Protein AF-A0ABD2E9C2-F1 (afdb_monomer)

Sequence (197 aa):
LVSELKLAVPWGHIAAKTWGCLQGPPVLCLHGWLDNANSFDRLIPLLPQDFHYIAIDLGGHGLSSHYSPGFPYYHPNFVSDVRRVAAAMKWDRFSLIGHSFGGTVGGMFSCIFPEMVDKLILLDSLPFALDCNEIENLLTYKRRAIEHVLQVETLQKPPTVVSPEEMLRGQRTALISSARRCLCAPSGSCRPTSCSS

Organism: Daubentonia madagascariensis (NCBI:txid31869)

Radius of gyration: 19.79 Å; Cα contacts (8 Å, |Δi|>4): 286; chains: 1; bounding box: 59×34×57 Å

Solvent-accessible surface area (backbone atoms only — not comparable to full-atom values): 11216 Å² total; per-residue (Å²): 113,80,48,77,50,73,45,82,47,100,55,49,34,39,24,32,39,35,38,52,28,89,88,24,65,45,32,45,33,32,39,35,81,95,43,26,38,70,79,41,66,78,53,58,82,76,46,78,57,64,29,18,39,36,24,34,14,54,82,57,22,70,79,12,33,49,64,52,90,82,59,74,97,46,68,71,52,55,31,50,48,54,55,49,51,33,58,75,69,69,51,72,57,31,28,38,39,10,30,27,52,15,16,27,33,48,45,51,37,39,72,76,43,50,87,34,46,75,45,82,43,70,43,83,42,61,87,60,69,84,52,88,74,41,71,77,51,46,60,57,51,53,48,54,50,52,54,50,38,56,51,58,68,70,56,78,65,76,85,82,84,72,55,73,69,56,51,55,54,50,50,54,53,52,52,53,57,52,56,53,58,68,73,65,64,79,87,74,82,83,77,86,81,80,90,77,135

Nearest PDB structures (foldseek):
  7al6-assembly1_D  TM=7.864E-01  e=1.307E-13  Pseudomonas aeruginosa PAO1
  4opm-assembly1_A  TM=6.749E-01  e=8.670E-11  Acinetobacter baumannii AYE
  5nfq-assembly1_A  TM=7.072E-01  e=9.992E-10  metagenome
  8agm-assembly2_DDD  TM=8.344E-01  e=2.834E-08  metagenome
  1wm1-assembly1_A  TM=8.537E-01  e=4.742E-08  Serratia marcescens

Structure (mmCIF, N/CA/C/O backbone):
data_AF-A0ABD2E9C2-F1
#
_entry.id   AF-A0ABD2E9C2-F1
#
loop_
_atom_site.group_PDB
_atom_site.id
_atom_site.type_symbol
_atom_site.label_atom_id
_atom_site.label_alt_id
_atom_site.label_comp_id
_atom_site.label_asym_id
_atom_site.label_entity_id
_atom_site.label_seq_id
_atom_site.pdbx_PDB_ins_code
_atom_site.Cartn_x
_atom_site.Cartn_y
_atom_site.Cartn_z
_atom_site.occupancy
_atom_site.B_iso_or_equiv
_atom_site.auth_seq_id
_atom_site.auth_comp_id
_atom_site.auth_asym_id
_atom_site.auth_atom_id
_atom_site.pdbx_PDB_model_num
ATOM 1 N N . LEU A 1 1 ? -14.310 -11.780 8.824 1.00 63.34 1 LEU A N 1
ATOM 2 C CA . LEU A 1 1 ? -14.716 -11.994 7.414 1.00 63.34 1 LEU A CA 1
ATOM 3 C C . LEU A 1 1 ? -13.753 -11.208 6.544 1.00 63.34 1 LEU A C 1
ATOM 5 O O . LEU A 1 1 ? -13.397 -10.110 6.949 1.00 63.34 1 LEU A O 1
ATOM 9 N N . VAL A 1 2 ? -13.298 -11.784 5.431 1.00 83.94 2 VAL A N 1
ATOM 10 C CA . VAL A 1 2 ? -12.442 -11.081 4.463 1.00 83.94 2 VAL A CA 1
ATOM 11 C C . VAL A 1 2 ? -13.344 -10.430 3.428 1.00 83.94 2 VAL A C 1
ATOM 13 O O . VAL A 1 2 ? -14.247 -11.100 2.927 1.00 83.94 2 VAL A O 1
ATOM 16 N N . SER A 1 3 ? -13.117 -9.163 3.103 1.00 91.88 3 SER A N 1
ATOM 17 C CA . SER A 1 3 ? -13.742 -8.535 1.935 1.00 91.88 3 SER A CA 1
ATOM 18 C C . SER A 1 3 ? -12.708 -7.844 1.056 1.00 91.88 3 SER A C 1
ATOM 20 O O . SER A 1 3 ? -11.581 -7.585 1.477 1.00 91.88 3 SER A O 1
ATOM 22 N N . GLU A 1 4 ? -13.083 -7.601 -0.195 1.00 95.56 4 GLU A N 1
ATOM 23 C CA . GLU A 1 4 ? -12.240 -6.949 -1.193 1.00 95.56 4 GLU A CA 1
ATOM 24 C C . GLU A 1 4 ? -12.743 -5.531 -1.453 1.00 95.56 4 GLU A C 1
ATOM 26 O O . GLU A 1 4 ? -13.949 -5.271 -1.457 1.00 95.56 4 GLU A O 1
ATOM 31 N N . LEU A 1 5 ? -11.814 -4.609 -1.681 1.00 95.31 5 LEU A N 1
ATOM 32 C CA . LEU A 1 5 ? -12.102 -3.216 -1.996 1.00 95.31 5 LEU 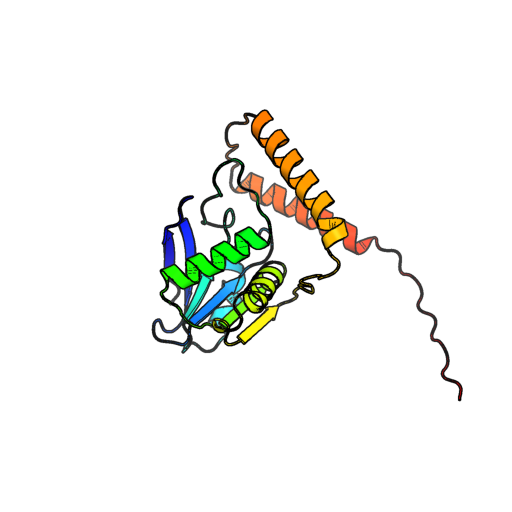A CA 1
ATOM 33 C C . LEU A 1 5 ? -11.177 -2.719 -3.108 1.00 95.31 5 LEU A C 1
ATOM 35 O O . LEU A 1 5 ? -10.073 -3.225 -3.304 1.00 95.31 5 LEU A O 1
ATOM 39 N N . LYS A 1 6 ? -11.638 -1.708 -3.844 1.00 97.88 6 LYS A N 1
ATOM 40 C CA . LYS A 1 6 ? -10.869 -1.046 -4.900 1.00 97.88 6 LYS A CA 1
ATOM 41 C C . LYS A 1 6 ? -10.881 0.454 -4.656 1.00 97.88 6 LYS A C 1
ATOM 43 O O . LYS A 1 6 ? -11.944 1.068 -4.633 1.00 97.88 6 LYS A O 1
ATOM 48 N N . LEU A 1 7 ? -9.702 1.034 -4.479 1.00 97.00 7 LEU A N 1
ATOM 49 C CA . LEU A 1 7 ? -9.511 2.461 -4.247 1.00 97.00 7 LEU A CA 1
ATOM 50 C C . LEU A 1 7 ? -9.160 3.130 -5.570 1.00 97.00 7 LEU A C 1
ATOM 52 O O . LEU A 1 7 ? -8.164 2.773 -6.196 1.00 97.00 7 LEU A O 1
ATOM 56 N N . ALA A 1 8 ? -9.975 4.088 -6.003 1.00 96.19 8 ALA A N 1
ATOM 57 C CA . ALA A 1 8 ? -9.730 4.811 -7.244 1.00 96.19 8 ALA A CA 1
ATOM 58 C C . ALA A 1 8 ? -8.443 5.649 -7.152 1.00 96.19 8 ALA A C 1
ATOM 60 O O . ALA A 1 8 ? -8.222 6.373 -6.181 1.00 96.19 8 ALA A O 1
ATOM 61 N N . VAL A 1 9 ? -7.615 5.575 -8.191 1.00 93.25 9 VAL A N 1
ATOM 62 C CA . VAL A 1 9 ? -6.389 6.367 -8.364 1.00 93.25 9 VAL A CA 1
ATOM 63 C C . VAL A 1 9 ? -6.295 6.839 -9.820 1.00 93.25 9 VAL A C 1
ATOM 65 O O . VAL A 1 9 ? -6.941 6.252 -10.686 1.00 93.25 9 VAL A O 1
ATOM 68 N N . PRO A 1 10 ? -5.500 7.877 -10.147 1.00 89.94 10 PRO A N 1
ATOM 69 C CA . PRO A 1 10 ? -5.485 8.446 -11.501 1.00 89.94 10 PRO A CA 1
ATOM 70 C C . PRO A 1 10 ? -5.139 7.462 -12.630 1.00 89.94 10 PRO A C 1
ATOM 72 O O . PRO A 1 10 ? -5.500 7.696 -13.777 1.00 89.94 10 PRO A O 1
ATOM 75 N N . TRP A 1 11 ? -4.444 6.370 -12.311 1.00 87.38 11 TRP A N 1
ATOM 76 C CA . TRP A 1 11 ? -4.038 5.321 -13.249 1.00 87.38 11 TRP A CA 1
ATOM 77 C C . TRP A 1 11 ? -4.926 4.060 -13.176 1.00 87.38 11 TRP A C 1
ATOM 79 O O . TRP A 1 11 ? -4.592 3.035 -13.761 1.00 87.38 11 TRP A O 1
ATOM 89 N N . GLY A 1 12 ? -6.064 4.117 -12.473 1.00 96.50 12 GLY A N 1
ATOM 90 C CA . GLY A 1 12 ? -7.022 3.016 -12.357 1.00 96.50 12 GLY A CA 1
ATOM 91 C C . GLY A 1 12 ? -7.461 2.792 -10.914 1.00 96.50 12 GLY A C 1
ATOM 92 O O . GLY A 1 12 ? -8.204 3.592 -10.346 1.00 96.50 12 GLY A O 1
ATOM 93 N N . HIS A 1 13 ? -7.029 1.684 -10.317 1.00 98.38 13 HIS A N 1
ATOM 94 C CA . HIS A 1 13 ? -7.347 1.366 -8.927 1.00 98.38 13 HIS A CA 1
ATOM 95 C C . HIS A 1 13 ? -6.213 0.650 -8.197 1.00 98.38 13 HIS A C 1
ATOM 97 O O . HIS A 1 13 ? -5.466 -0.117 -8.805 1.00 98.38 13 HIS A O 1
ATOM 103 N N . ILE A 1 14 ? -6.163 0.860 -6.881 1.00 98.56 14 ILE A N 1
ATOM 104 C CA . ILE A 1 14 ? -5.452 0.007 -5.930 1.00 98.56 14 ILE A CA 1
ATOM 105 C C . ILE A 1 14 ? -6.451 -1.019 -5.389 1.00 98.56 14 ILE A C 1
ATOM 107 O O . ILE A 1 14 ? -7.459 -0.641 -4.788 1.00 98.56 14 ILE A O 1
ATOM 111 N N . ALA A 1 15 ? -6.207 -2.303 -5.630 1.00 98.62 15 ALA A N 1
ATOM 112 C CA . ALA A 1 15 ? -6.971 -3.383 -5.023 1.00 98.62 15 ALA A CA 1
ATOM 113 C C . ALA A 1 15 ? -6.486 -3.631 -3.591 1.00 98.62 15 ALA A C 1
ATOM 115 O O . ALA A 1 15 ? -5.306 -3.463 -3.281 1.00 98.62 15 ALA A O 1
ATOM 116 N N . ALA A 1 16 ? -7.397 -4.016 -2.704 1.00 98.44 16 ALA A N 1
ATOM 117 C CA . ALA A 1 16 ? -7.047 -4.376 -1.344 1.00 98.44 16 ALA A CA 1
ATOM 118 C C . ALA A 1 16 ? -8.001 -5.421 -0.770 1.00 98.44 16 ALA A C 1
ATOM 120 O O . ALA A 1 16 ? -9.148 -5.559 -1.200 1.00 98.44 16 ALA A O 1
ATOM 121 N N . LYS A 1 17 ? -7.520 -6.110 0.257 1.00 98.12 17 LYS A N 1
ATOM 122 C CA . LYS A 1 17 ? -8.289 -7.022 1.099 1.00 98.12 17 LYS A CA 1
ATOM 123 C C . LYS A 1 17 ? -8.380 -6.436 2.499 1.00 98.12 17 LYS A C 1
ATOM 125 O O . LYS A 1 17 ? -7.418 -5.834 2.977 1.00 98.12 17 LYS A O 1
ATOM 130 N N . THR A 1 18 ? -9.522 -6.607 3.151 1.00 97.62 18 THR A N 1
ATOM 131 C CA . THR A 1 18 ? -9.760 -6.120 4.512 1.00 97.62 18 THR A CA 1
ATOM 132 C C . THR A 1 18 ? -10.189 -7.239 5.455 1.00 97.62 18 THR A C 1
ATOM 134 O O . THR A 1 18 ? -10.850 -8.200 5.049 1.00 97.62 18 THR A O 1
ATOM 137 N N . TRP A 1 19 ? -9.785 -7.107 6.718 1.00 97.56 19 TRP A N 1
ATOM 138 C CA . TRP A 1 19 ? -10.102 -8.004 7.825 1.00 97.56 19 TRP A CA 1
ATOM 139 C C . TRP A 1 19 ? -10.360 -7.213 9.111 1.00 97.56 19 TRP A C 1
ATOM 141 O O . TRP A 1 19 ? -9.934 -6.066 9.261 1.00 97.56 19 TRP A O 1
ATOM 151 N N . GLY A 1 20 ? -10.969 -7.895 10.082 1.00 95.25 20 GLY A N 1
ATOM 152 C CA . GLY A 1 20 ? -11.166 -7.383 11.434 1.00 95.25 20 GLY A CA 1
ATOM 153 C C . GLY A 1 20 ? -12.335 -6.404 11.545 1.00 95.25 20 GLY A C 1
ATOM 154 O O . GLY A 1 20 ? -13.348 -6.543 10.853 1.00 95.25 20 GLY A O 1
ATOM 155 N N . CYS A 1 21 ? -12.222 -5.450 12.465 1.00 94.50 21 CYS A N 1
ATOM 156 C CA . CYS A 1 21 ? -13.269 -4.489 12.790 1.00 94.50 21 CYS A CA 1
ATOM 157 C C . CYS A 1 21 ? -13.088 -3.197 11.988 1.00 94.50 21 CYS A C 1
ATOM 159 O O . CYS A 1 21 ? -12.094 -2.511 12.175 1.00 94.50 21 CYS A O 1
ATOM 161 N N . LEU A 1 22 ? -14.073 -2.802 11.170 1.00 92.12 22 LEU A N 1
ATOM 162 C CA . LEU A 1 22 ? -14.031 -1.559 10.370 1.00 92.12 22 LEU A CA 1
ATOM 163 C C . LEU A 1 22 ? -13.786 -0.287 11.204 1.00 92.12 22 LEU A C 1
ATOM 165 O O . LEU A 1 22 ? -13.182 0.659 10.703 1.00 92.12 22 LEU A O 1
ATOM 169 N N . GLN A 1 23 ? -14.249 -0.283 12.459 1.00 93.69 23 GLN A N 1
ATOM 170 C CA . GLN A 1 23 ? -14.088 0.823 13.414 1.00 93.69 23 GLN A CA 1
ATOM 171 C C . GLN A 1 23 ? -12.868 0.653 14.332 1.00 93.69 23 GLN A C 1
ATOM 173 O O . GLN A 1 23 ? -12.664 1.447 15.248 1.00 93.69 23 GLN A O 1
ATOM 178 N N . GLY A 1 24 ? -12.092 -0.409 14.120 1.00 96.81 24 GLY A N 1
ATOM 179 C CA . GLY A 1 24 ? -10.863 -0.685 14.842 1.00 96.81 24 GLY A CA 1
ATOM 180 C C . GLY A 1 24 ? -9.720 0.246 14.437 1.00 96.81 24 GLY A C 1
ATOM 181 O O . GLY A 1 24 ? -9.793 0.902 13.392 1.00 96.81 24 GLY A O 1
ATOM 182 N N . PRO A 1 25 ? -8.626 0.287 15.218 1.00 98.12 25 PRO A N 1
ATOM 183 C CA . PRO A 1 25 ? -7.436 1.031 14.831 1.00 98.12 25 PRO A CA 1
ATOM 184 C C . PRO A 1 25 ? -6.908 0.551 13.465 1.00 98.12 25 PRO A C 1
ATOM 186 O O . PRO A 1 25 ? -6.796 -0.662 13.252 1.00 98.12 25 PRO A O 1
ATOM 189 N N . PRO A 1 26 ? -6.589 1.469 12.535 1.00 98.50 26 PRO A N 1
ATOM 190 C CA . PRO A 1 26 ? -6.220 1.102 11.175 1.00 98.50 26 PRO A CA 1
ATOM 191 C C . PRO A 1 26 ? -4.792 0.567 11.075 1.00 98.50 26 PRO A C 1
ATOM 193 O O . PRO A 1 26 ? -3.845 1.129 11.637 1.00 98.50 26 PRO A O 1
ATOM 196 N N . VAL A 1 27 ? -4.638 -0.506 10.302 1.00 98.75 27 VAL A N 1
ATOM 197 C CA . VAL A 1 27 ? -3.359 -1.147 9.998 1.00 98.75 27 VAL A CA 1
ATOM 198 C C . VAL A 1 27 ? -3.262 -1.384 8.496 1.00 98.75 27 VAL A C 1
ATOM 200 O O . VAL A 1 27 ? -4.065 -2.118 7.922 1.00 98.75 27 VAL A O 1
ATOM 203 N N . LEU A 1 28 ? -2.266 -0.781 7.855 1.00 98.75 28 LEU A N 1
ATOM 204 C CA . LEU A 1 28 ? -1.985 -0.974 6.438 1.00 98.75 28 LEU A CA 1
ATOM 205 C C . LEU A 1 28 ? -0.861 -2.001 6.254 1.00 98.75 28 LEU A C 1
ATOM 207 O O . LEU A 1 28 ? 0.233 -1.845 6.799 1.00 98.75 28 LEU A O 1
ATOM 211 N N . CYS A 1 29 ? -1.125 -3.035 5.462 1.00 98.75 29 CYS A N 1
ATOM 212 C CA . CYS A 1 29 ? -0.208 -4.136 5.199 1.00 98.75 29 CYS A CA 1
ATOM 213 C C . CYS A 1 29 ? 0.366 -4.039 3.773 1.00 98.75 29 CYS A C 1
ATOM 215 O O . CYS A 1 29 ? -0.388 -3.934 2.803 1.00 98.75 29 CYS A O 1
ATOM 217 N N . LEU A 1 30 ? 1.697 -4.090 3.647 1.00 98.69 30 LEU A N 1
ATOM 218 C CA . LEU A 1 30 ? 2.451 -3.898 2.402 1.00 98.69 30 LEU A CA 1
ATOM 219 C C . LEU A 1 30 ? 3.259 -5.157 2.051 1.00 98.69 30 LEU A C 1
ATOM 221 O O . LEU A 1 30 ? 4.119 -5.586 2.824 1.00 98.69 30 LEU A O 1
ATOM 225 N N . HIS A 1 31 ? 2.987 -5.750 0.888 1.00 98.50 31 HIS A N 1
ATOM 226 C CA . HIS A 1 31 ? 3.606 -7.005 0.446 1.00 98.50 31 HIS A CA 1
ATOM 227 C C . HIS A 1 31 ? 5.020 -6.821 -0.145 1.00 98.50 31 HIS A C 1
ATOM 229 O O . HIS A 1 31 ? 5.478 -5.702 -0.384 1.00 98.50 31 HIS A O 1
ATOM 235 N N . GLY A 1 32 ? 5.712 -7.940 -0.397 1.00 97.00 32 GLY A N 1
ATOM 236 C CA . GLY A 1 32 ? 7.044 -7.972 -1.006 1.00 97.00 32 GLY A CA 1
ATOM 237 C C . GLY A 1 32 ? 7.042 -7.693 -2.515 1.00 97.00 32 GLY A C 1
ATOM 238 O O . GLY A 1 32 ? 5.997 -7.613 -3.156 1.00 97.00 32 GLY A O 1
ATOM 239 N N . TRP A 1 33 ? 8.222 -7.544 -3.115 1.00 96.25 33 TRP A N 1
ATOM 240 C CA . TRP A 1 33 ? 8.339 -7.336 -4.562 1.00 96.25 33 TRP A CA 1
ATOM 241 C C . TRP A 1 33 ? 7.822 -8.568 -5.321 1.00 96.25 33 TRP A C 1
ATOM 243 O O . TRP A 1 33 ? 8.222 -9.681 -4.996 1.00 96.25 33 TRP A O 1
ATOM 253 N N . LEU A 1 34 ? 6.971 -8.366 -6.336 1.00 95.06 34 LEU A N 1
ATOM 254 C CA . LEU A 1 34 ? 6.274 -9.426 -7.097 1.00 95.06 34 LEU A CA 1
ATOM 255 C C . LEU A 1 34 ? 5.235 -10.254 -6.312 1.00 95.06 34 LEU A C 1
ATOM 257 O O . LEU A 1 34 ? 4.669 -11.190 -6.879 1.00 95.06 34 LEU A O 1
ATOM 261 N N . ASP A 1 35 ? 4.944 -9.894 -5.062 1.00 97.75 35 ASP A N 1
ATOM 262 C CA . ASP A 1 35 ? 3.847 -10.476 -4.282 1.00 97.75 35 ASP A CA 1
ATOM 263 C C . ASP A 1 35 ? 2.511 -9.739 -4.547 1.00 97.75 35 ASP A C 1
ATOM 265 O O . ASP A 1 35 ? 2.369 -8.980 -5.508 1.00 97.75 35 ASP A O 1
ATOM 269 N N . ASN A 1 36 ? 1.513 -9.989 -3.694 1.00 98.44 36 ASN A N 1
ATOM 270 C CA . ASN A 1 36 ? 0.220 -9.306 -3.631 1.00 98.44 36 ASN A CA 1
ATOM 271 C C . ASN A 1 36 ? -0.360 -9.406 -2.199 1.00 98.44 36 ASN A C 1
ATOM 273 O O . ASN A 1 36 ? 0.254 -9.994 -1.303 1.00 98.44 36 ASN A O 1
ATOM 277 N N . ALA A 1 37 ? -1.551 -8.858 -1.969 1.00 98.06 37 ALA A N 1
ATOM 278 C CA . ALA A 1 37 ? -2.246 -8.823 -0.684 1.00 98.06 37 ALA A CA 1
ATOM 279 C C . ALA A 1 37 ? -2.448 -10.213 -0.049 1.00 98.06 37 ALA A C 1
ATOM 281 O O . ALA A 1 37 ? -2.548 -10.312 1.177 1.00 98.06 37 ALA A O 1
ATOM 282 N N . ASN A 1 38 ? -2.444 -11.298 -0.836 1.00 97.62 38 ASN A N 1
ATOM 283 C CA . ASN A 1 38 ? -2.584 -12.658 -0.308 1.00 97.62 38 ASN A CA 1
ATOM 284 C C . ASN A 1 38 ? -1.383 -13.108 0.536 1.00 97.62 38 ASN A C 1
ATOM 286 O O . ASN A 1 38 ? -1.507 -14.083 1.279 1.00 97.62 38 ASN A O 1
ATOM 290 N N . SER A 1 39 ? -0.249 -12.394 0.506 1.00 97.50 39 SER A N 1
ATOM 291 C CA . SER A 1 39 ? 0.869 -12.644 1.431 1.00 97.50 39 SER A CA 1
ATOM 292 C C . SER A 1 39 ? 0.439 -12.582 2.902 1.00 97.50 39 SER A C 1
ATOM 294 O O . SER A 1 39 ? 1.074 -13.192 3.761 1.00 97.50 39 SER A O 1
ATOM 296 N N . PHE A 1 40 ? -0.670 -11.901 3.200 1.00 98.06 40 PHE A N 1
ATOM 297 C CA . PHE A 1 40 ? -1.184 -11.733 4.554 1.00 98.06 40 PHE A CA 1
ATOM 298 C C . PHE A 1 40 ? -2.330 -12.685 4.930 1.00 98.06 40 PHE A C 1
ATOM 300 O O . PHE A 1 40 ? -2.730 -12.703 6.096 1.00 98.06 40 PHE A O 1
ATOM 307 N N . ASP A 1 41 ? -2.809 -13.527 4.006 1.00 97.19 41 ASP A N 1
ATOM 308 C CA . ASP A 1 41 ? -3.981 -14.398 4.210 1.00 97.19 41 ASP A CA 1
ATOM 309 C C . ASP A 1 41 ? -3.833 -15.355 5.386 1.00 97.19 41 ASP A C 1
ATOM 311 O O . ASP A 1 41 ? -4.811 -15.691 6.048 1.00 97.19 41 ASP A O 1
ATOM 315 N N . ARG A 1 42 ? -2.605 -15.806 5.647 1.00 97.00 42 ARG A N 1
ATOM 316 C CA . ARG A 1 42 ? -2.310 -16.715 6.758 1.00 97.00 42 ARG A CA 1
ATOM 317 C C . ARG A 1 42 ? -1.962 -15.987 8.049 1.00 97.00 42 ARG A C 1
ATOM 319 O O . ARG A 1 42 ? -2.126 -16.565 9.115 1.00 97.00 42 ARG A O 1
ATOM 326 N N . LEU A 1 43 ? -1.470 -14.753 7.953 1.00 97.25 43 LEU A N 1
ATOM 327 C CA . LEU A 1 43 ? -1.000 -13.990 9.105 1.00 97.25 43 LEU A CA 1
ATOM 328 C C . LEU A 1 43 ? -2.153 -13.264 9.800 1.00 97.25 43 LEU A C 1
ATOM 330 O O . LEU A 1 43 ? -2.345 -13.442 10.996 1.00 97.25 43 LEU A O 1
ATOM 334 N N . ILE A 1 44 ? -2.934 -12.470 9.061 1.00 97.56 44 ILE A N 1
ATOM 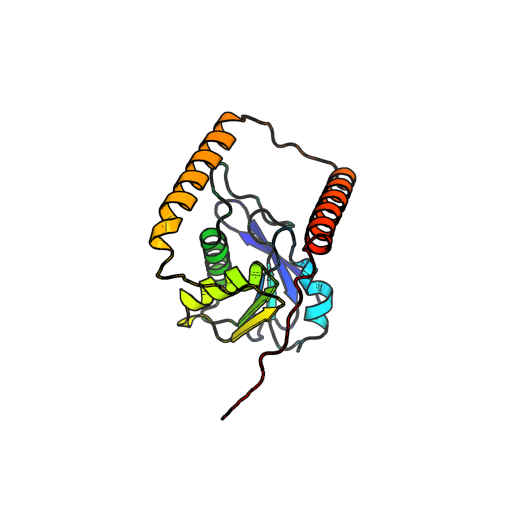335 C CA . ILE A 1 44 ? -3.955 -11.583 9.642 1.00 97.56 44 ILE A CA 1
ATOM 336 C C . ILE A 1 44 ? -5.025 -12.334 10.457 1.00 97.56 44 ILE A C 1
ATOM 338 O O . ILE A 1 44 ? -5.389 -11.838 11.524 1.00 97.56 44 ILE A O 1
ATOM 342 N N . PRO A 1 45 ? -5.507 -13.532 10.060 1.00 96.25 45 PRO A N 1
ATOM 343 C CA . PRO A 1 45 ? -6.453 -14.290 10.886 1.00 96.25 45 PRO A CA 1
ATOM 344 C C . PRO A 1 45 ? -5.920 -14.705 12.265 1.00 96.25 45 PRO A C 1
ATOM 346 O O . PRO A 1 45 ? -6.712 -15.078 13.125 1.00 96.25 45 PRO A O 1
ATOM 349 N N . LEU A 1 46 ? -4.600 -14.663 12.477 1.00 97.50 46 LEU A N 1
ATOM 350 C CA . LEU A 1 46 ? -3.949 -14.986 13.751 1.00 97.50 46 LEU A CA 1
ATOM 351 C C . LEU A 1 46 ? -3.692 -13.744 14.620 1.00 97.50 46 LEU A C 1
ATOM 353 O O . LEU A 1 46 ? -3.244 -13.879 15.757 1.00 97.50 46 LEU A O 1
ATOM 357 N N . LEU A 1 47 ? -3.940 -12.542 14.093 1.00 97.00 47 LEU A N 1
ATOM 358 C CA . LEU A 1 47 ? -3.757 -11.278 14.805 1.00 97.00 47 LEU A CA 1
ATOM 359 C C . LEU A 1 47 ? -5.042 -10.861 15.554 1.00 97.00 47 LEU A C 1
ATOM 361 O O . LEU A 1 47 ? -6.114 -11.413 15.285 1.00 97.00 47 LEU A O 1
ATOM 365 N N . PRO A 1 48 ? -4.975 -9.901 16.497 1.00 96.75 48 PRO A N 1
ATOM 366 C CA . PRO A 1 48 ? -6.158 -9.400 17.200 1.00 96.75 48 PRO A CA 1
ATOM 367 C C . PRO A 1 48 ? -7.218 -8.832 16.240 1.00 96.75 48 PRO A C 1
ATOM 369 O O . PRO A 1 48 ? -6.929 -7.987 15.401 1.00 96.75 48 PRO A O 1
ATOM 372 N N . GLN A 1 49 ? -8.461 -9.315 16.333 1.00 95.19 49 GLN A N 1
ATOM 373 C CA . GLN A 1 49 ? -9.522 -9.013 15.353 1.00 95.19 49 GLN A CA 1
ATOM 374 C C . GLN A 1 49 ? -10.253 -7.679 15.604 1.00 95.19 49 GLN A C 1
ATOM 376 O O . GLN A 1 49 ? -11.158 -7.313 14.854 1.00 95.19 49 GLN A O 1
ATOM 381 N N . ASP A 1 50 ? -9.870 -6.953 16.652 1.00 97.25 50 ASP A N 1
ATOM 382 C CA . ASP A 1 50 ? -10.343 -5.616 17.017 1.00 97.25 50 ASP A CA 1
ATOM 383 C C . ASP A 1 50 ? -9.697 -4.491 16.190 1.00 97.25 50 ASP A C 1
ATOM 385 O O . ASP A 1 50 ? -10.168 -3.357 16.238 1.00 97.25 50 ASP A O 1
ATOM 389 N N . PHE A 1 51 ? -8.678 -4.800 15.385 1.00 97.81 51 PHE A N 1
ATOM 390 C CA . PHE A 1 51 ? -8.052 -3.878 14.434 1.00 97.81 51 PHE A CA 1
ATOM 391 C C . PHE A 1 51 ? -8.729 -3.910 13.061 1.00 97.81 51 PHE A C 1
ATOM 393 O O . PHE A 1 51 ? -9.348 -4.905 12.682 1.00 97.81 51 PHE A O 1
ATOM 400 N N . HIS A 1 52 ? -8.562 -2.832 12.294 1.00 97.88 52 HIS A N 1
ATOM 401 C CA . HIS A 1 52 ? -8.949 -2.772 10.886 1.00 97.88 52 HIS A CA 1
ATOM 402 C C . HIS A 1 52 ? -7.714 -2.999 10.011 1.00 97.88 52 HIS A C 1
ATOM 404 O O . HIS A 1 52 ? -6.938 -2.072 9.773 1.00 97.88 52 HIS A O 1
ATOM 410 N N . TYR A 1 53 ? -7.524 -4.220 9.515 1.00 98.50 53 TYR A N 1
ATOM 411 C CA . TYR A 1 53 ? -6.409 -4.517 8.615 1.00 98.50 53 TYR A CA 1
ATOM 412 C C . TYR A 1 53 ? -6.815 -4.291 7.168 1.00 98.50 53 TYR A C 1
ATOM 414 O O . TYR A 1 53 ? -7.826 -4.832 6.728 1.00 98.50 53 TYR A O 1
ATOM 422 N N . ILE A 1 54 ? -5.989 -3.573 6.413 1.00 98.38 54 ILE A N 1
ATOM 423 C CA . ILE A 1 54 ? -6.096 -3.460 4.959 1.00 98.38 54 ILE A CA 1
ATOM 424 C C . ILE A 1 54 ? -4.764 -3.881 4.351 1.00 98.38 54 ILE A C 1
ATOM 426 O O . ILE A 1 54 ? -3.757 -3.214 4.555 1.00 98.38 54 ILE A O 1
ATOM 430 N N . ALA A 1 55 ? -4.751 -4.970 3.587 1.00 98.62 55 ALA A N 1
ATOM 431 C CA . ALA A 1 55 ? -3.606 -5.346 2.763 1.00 98.62 55 ALA A CA 1
ATOM 432 C C . ALA A 1 55 ? -3.855 -4.902 1.329 1.00 98.62 55 ALA A C 1
ATOM 434 O O . ALA A 1 55 ? -4.842 -5.318 0.725 1.00 98.62 55 ALA A O 1
ATOM 435 N N . ILE A 1 56 ? -2.977 -4.059 0.798 1.00 98.69 56 ILE A N 1
ATOM 436 C CA . ILE A 1 56 ? -3.103 -3.541 -0.566 1.00 98.69 56 ILE A CA 1
ATOM 437 C C . ILE A 1 56 ? -2.238 -4.339 -1.525 1.00 98.69 56 ILE A C 1
ATOM 439 O O . ILE A 1 56 ? -1.152 -4.779 -1.160 1.00 98.69 56 ILE A O 1
ATOM 443 N N . ASP A 1 57 ? -2.694 -4.440 -2.764 1.00 98.69 57 ASP A N 1
ATOM 444 C CA . ASP A 1 57 ? -1.838 -4.707 -3.906 1.00 98.69 57 ASP A CA 1
ATOM 445 C C . ASP A 1 57 ? -1.154 -3.392 -4.300 1.00 98.69 57 ASP A C 1
ATOM 447 O O . ASP A 1 57 ? -1.819 -2.416 -4.651 1.00 98.69 57 ASP A O 1
ATOM 451 N N . LEU A 1 58 ? 0.173 -3.324 -4.233 1.00 98.25 58 LEU A N 1
ATOM 452 C CA . LEU A 1 58 ? 0.925 -2.154 -4.696 1.00 98.25 58 LEU A CA 1
ATOM 453 C C . LEU A 1 58 ? 0.673 -1.908 -6.194 1.00 98.25 58 LEU A C 1
ATOM 455 O O . LEU A 1 58 ? 0.328 -2.837 -6.926 1.00 98.25 58 LEU A O 1
ATOM 459 N N . GLY A 1 59 ? 0.858 -0.672 -6.680 1.00 97.06 59 GLY A N 1
ATOM 460 C CA . GLY A 1 59 ? 0.690 -0.362 -8.104 1.00 97.06 59 GLY A CA 1
ATOM 461 C C . GLY A 1 59 ? 1.402 -1.379 -9.006 1.00 97.06 59 GLY A C 1
ATOM 462 O O . GLY A 1 59 ? 2.547 -1.761 -8.745 1.00 97.06 59 GLY A O 1
ATOM 463 N N . GLY A 1 60 ? 0.704 -1.867 -10.034 1.00 96.12 60 GLY A N 1
ATOM 464 C CA . GLY A 1 60 ? 1.182 -2.896 -10.967 1.00 96.12 60 GLY A CA 1
ATOM 465 C C . GLY A 1 60 ? 1.349 -4.314 -10.411 1.00 96.12 60 GLY A C 1
ATOM 466 O O . GLY A 1 60 ? 1.930 -5.148 -11.103 1.00 96.12 60 GLY A O 1
ATOM 467 N N . HIS A 1 61 ? 0.866 -4.591 -9.200 1.00 98.00 61 HIS A N 1
ATOM 468 C CA . HIS A 1 61 ? 0.882 -5.916 -8.580 1.00 98.00 61 HIS A CA 1
ATOM 469 C C . HIS A 1 61 ? -0.538 -6.442 -8.361 1.00 98.00 61 HIS A C 1
ATOM 471 O O . HIS A 1 61 ? -1.493 -5.670 -8.303 1.00 98.00 61 HIS A O 1
ATOM 477 N N . GLY A 1 62 ? -0.668 -7.763 -8.213 1.00 97.44 62 GLY A N 1
ATOM 478 C CA . GLY A 1 62 ? -1.940 -8.420 -7.907 1.00 97.44 62 GLY A CA 1
ATOM 479 C C . GLY A 1 62 ? -3.077 -7.980 -8.832 1.00 97.44 62 GLY A C 1
ATOM 480 O O . GLY A 1 62 ? -2.991 -8.123 -10.051 1.00 97.44 62 GLY A O 1
ATOM 481 N N . LEU A 1 63 ? -4.146 -7.461 -8.234 1.00 97.94 63 LEU A N 1
ATOM 482 C CA . LEU A 1 63 ? -5.318 -6.924 -8.917 1.00 97.94 63 LEU A CA 1
ATOM 483 C C . LEU A 1 63 ? -5.297 -5.391 -9.035 1.00 97.94 63 LEU A C 1
ATOM 485 O O . LEU A 1 63 ? -6.251 -4.818 -9.565 1.00 97.94 63 LEU A O 1
ATOM 489 N N . SER A 1 64 ? -4.243 -4.719 -8.564 1.00 98.50 64 SER A N 1
ATOM 490 C CA . SER A 1 64 ? -4.055 -3.286 -8.789 1.00 98.50 64 SER A CA 1
ATOM 491 C C . SER A 1 64 ? -3.739 -3.003 -10.250 1.00 98.50 64 SER A C 1
ATOM 493 O O . SER A 1 64 ? -3.074 -3.770 -10.944 1.00 98.50 64 SER A O 1
ATOM 495 N N . SER A 1 65 ? -4.214 -1.859 -10.735 1.00 97.38 65 SER A N 1
ATOM 496 C CA . SER A 1 65 ? -3.902 -1.414 -12.093 1.00 97.38 65 SER A CA 1
ATOM 497 C C . SER A 1 65 ? -2.393 -1.171 -12.252 1.00 97.38 65 SER A C 1
ATOM 499 O O . SER A 1 65 ? -1.687 -0.842 -11.297 1.00 97.38 65 SER A O 1
ATOM 501 N N . HIS A 1 66 ? -1.877 -1.333 -13.466 1.00 95.94 66 HIS A N 1
ATOM 502 C CA . HIS A 1 66 ? -0.526 -0.875 -13.776 1.00 95.94 66 HIS A CA 1
ATOM 503 C C . HIS A 1 66 ? -0.499 0.652 -13.830 1.00 95.94 66 HIS A C 1
ATOM 505 O O . HIS A 1 66 ? -1.490 1.282 -14.206 1.00 95.94 66 HIS A O 1
ATOM 511 N N . TYR A 1 67 ? 0.641 1.250 -13.485 1.00 89.94 67 TYR A N 1
ATOM 512 C 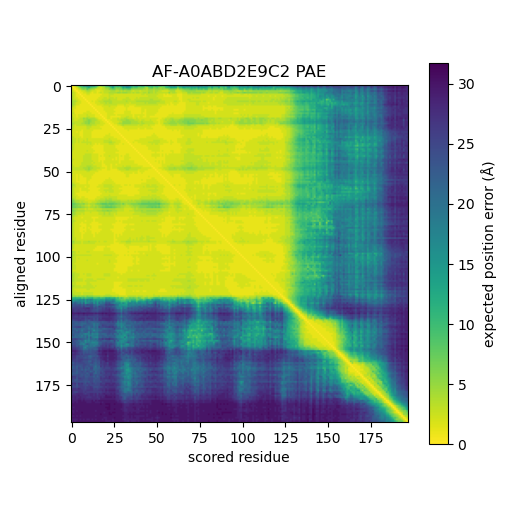CA . TYR A 1 67 ? 0.825 2.676 -13.723 1.00 89.94 67 TYR A CA 1
ATOM 513 C C . TYR A 1 67 ? 0.720 3.005 -15.217 1.00 89.94 67 TYR A C 1
ATOM 515 O O . TYR A 1 67 ? 0.982 2.158 -16.077 1.00 89.94 67 TYR A O 1
ATOM 523 N N . SER A 1 68 ? 0.372 4.258 -15.518 1.00 85.88 68 SER A N 1
ATOM 524 C CA . SER A 1 68 ? 0.355 4.763 -16.890 1.00 85.88 68 SER A CA 1
ATOM 525 C C . SER A 1 68 ? 1.704 4.525 -17.588 1.00 85.88 68 SER A C 1
ATOM 527 O O . SER A 1 68 ? 2.748 4.600 -16.931 1.00 85.88 68 SER A O 1
ATOM 529 N N . PRO A 1 69 ? 1.715 4.280 -18.912 1.00 83.31 69 PRO A N 1
ATOM 530 C CA . PRO A 1 69 ? 2.951 4.134 -19.675 1.00 83.31 69 PRO A CA 1
ATOM 531 C C . PRO A 1 69 ? 3.948 5.270 -19.398 1.00 83.31 69 PRO A C 1
ATOM 533 O O . PRO A 1 69 ? 3.555 6.430 -19.288 1.00 83.31 69 PRO A O 1
ATOM 536 N N . GLY A 1 70 ? 5.229 4.922 -19.253 1.00 79.31 70 GLY A N 1
ATOM 537 C CA . GLY A 1 70 ? 6.307 5.865 -18.926 1.00 79.31 70 GLY A CA 1
ATOM 538 C C . GLY A 1 70 ? 6.452 6.192 -17.434 1.00 79.31 70 GLY A C 1
ATOM 539 O O . GLY A 1 70 ? 7.449 6.792 -17.036 1.00 79.31 70 GLY A O 1
ATOM 540 N N . PHE A 1 71 ? 5.515 5.769 -16.580 1.00 81.00 71 PHE A N 1
ATOM 541 C CA . PHE A 1 71 ? 5.629 5.973 -15.139 1.00 81.00 71 PHE A CA 1
ATOM 542 C C . PHE A 1 71 ? 6.453 4.849 -14.481 1.00 81.00 71 PHE A C 1
ATOM 544 O O . PHE A 1 71 ? 6.107 3.672 -14.614 1.00 81.00 71 PHE A O 1
ATOM 551 N N . PRO A 1 72 ? 7.544 5.169 -13.764 1.00 82.00 72 PRO A N 1
ATOM 552 C CA . PRO A 1 72 ? 8.445 4.147 -13.248 1.00 82.00 72 PRO A CA 1
ATOM 553 C C . PRO A 1 72 ? 7.923 3.448 -11.983 1.00 82.00 72 PRO A C 1
ATOM 555 O O . PRO A 1 72 ? 7.115 3.989 -11.232 1.00 82.00 72 PRO A O 1
ATOM 558 N N . TYR A 1 73 ? 8.458 2.261 -11.688 1.00 87.25 73 TYR A N 1
ATOM 559 C CA . TYR A 1 73 ? 8.212 1.529 -10.438 1.00 87.25 73 TYR A CA 1
ATOM 560 C C . TYR A 1 73 ? 9.360 1.753 -9.444 1.00 87.25 73 TYR A C 1
ATOM 562 O O . TYR A 1 73 ? 10.183 0.870 -9.210 1.00 87.25 73 TYR A O 1
ATOM 570 N N . TYR A 1 74 ? 9.443 2.961 -8.882 1.00 87.44 74 TYR A N 1
ATOM 571 C CA . TYR A 1 74 ? 10.466 3.329 -7.891 1.00 87.44 74 TYR A CA 1
ATOM 572 C C . TYR A 1 74 ? 9.899 3.409 -6.484 1.00 87.44 74 TYR A C 1
ATOM 574 O O . TYR A 1 74 ? 8.714 3.681 -6.309 1.00 87.44 74 TYR A O 1
ATOM 582 N N . HIS A 1 75 ? 10.756 3.229 -5.475 1.00 86.69 75 HIS A N 1
ATOM 583 C CA . HIS A 1 75 ? 10.356 3.279 -4.065 1.00 86.69 75 HIS A CA 1
ATOM 584 C C . HIS A 1 75 ? 9.480 4.501 -3.718 1.00 86.69 75 HIS A C 1
ATOM 586 O O . HIS A 1 75 ? 8.407 4.294 -3.149 1.00 86.69 75 HIS A O 1
ATOM 592 N N . PRO A 1 76 ? 9.819 5.747 -4.127 1.00 86.44 76 PRO A N 1
ATOM 593 C CA . PRO A 1 76 ? 8.992 6.919 -3.813 1.00 86.44 76 PRO A CA 1
ATOM 594 C C . PRO A 1 76 ? 7.578 6.862 -4.408 1.00 86.44 76 PRO A C 1
ATOM 596 O O . PRO A 1 76 ? 6.641 7.454 -3.867 1.00 86.44 76 PRO A O 1
ATOM 599 N N . ASN A 1 77 ? 7.401 6.131 -5.508 1.00 88.94 77 ASN A N 1
ATOM 600 C CA . ASN A 1 77 ? 6.110 5.993 -6.168 1.00 88.94 77 ASN A CA 1
ATOM 601 C C . ASN A 1 77 ? 5.187 5.113 -5.317 1.00 88.94 77 ASN A C 1
ATOM 603 O O . ASN A 1 77 ? 4.058 5.510 -5.042 1.00 88.94 77 ASN A O 1
ATOM 607 N N . PHE A 1 78 ? 5.705 4.010 -4.770 1.00 95.62 78 PHE A N 1
ATOM 608 C CA . PHE A 1 78 ? 4.966 3.162 -3.830 1.00 95.62 78 PHE A CA 1
ATOM 609 C C . PHE A 1 78 ? 4.696 3.850 -2.485 1.00 95.62 78 PHE A C 1
ATOM 611 O O . PHE A 1 78 ? 3.620 3.691 -1.918 1.00 95.62 78 PHE A O 1
ATOM 618 N N . VAL A 1 79 ? 5.620 4.682 -1.991 1.00 95.25 79 VAL A N 1
ATOM 619 C CA . VAL A 1 79 ? 5.358 5.545 -0.820 1.00 95.25 79 VAL A CA 1
ATOM 620 C C . VAL A 1 79 ? 4.182 6.487 -1.104 1.00 95.25 79 VAL A C 1
ATOM 622 O O . VAL A 1 79 ? 3.315 6.708 -0.256 1.00 95.25 79 VAL A O 1
ATOM 625 N N . SER A 1 80 ? 4.113 7.019 -2.324 1.00 93.62 80 SER A N 1
ATOM 626 C CA . SER A 1 80 ? 3.005 7.874 -2.740 1.00 93.62 80 SER A CA 1
ATOM 627 C C . SER A 1 80 ? 1.684 7.102 -2.867 1.00 93.62 80 SER A C 1
ATOM 629 O O . SER A 1 80 ? 0.624 7.681 -2.632 1.00 93.62 80 SER A O 1
ATOM 631 N N . ASP A 1 81 ? 1.715 5.814 -3.213 1.00 96.12 81 ASP A N 1
ATOM 632 C CA . ASP A 1 81 ? 0.532 4.943 -3.175 1.00 96.12 81 ASP A CA 1
ATOM 633 C C . ASP A 1 81 ? 0.022 4.758 -1.744 1.00 96.12 81 ASP A C 1
ATOM 635 O O . ASP A 1 81 ? -1.170 4.941 -1.501 1.00 96.12 81 ASP A O 1
ATOM 639 N N . VAL A 1 82 ? 0.914 4.515 -0.775 1.00 98.12 82 VAL A N 1
ATOM 640 C CA . VAL A 1 82 ? 0.554 4.447 0.655 1.00 98.12 82 VAL A CA 1
ATOM 641 C C . VAL A 1 82 ? -0.167 5.724 1.096 1.00 98.12 82 VAL A C 1
ATOM 643 O O . VAL A 1 82 ? -1.233 5.663 1.713 1.00 98.12 82 VAL A O 1
ATOM 646 N N . ARG A 1 83 ? 0.348 6.898 0.702 1.00 97.69 83 ARG A N 1
ATOM 647 C CA . ARG A 1 83 ? -0.284 8.192 1.009 1.00 97.69 83 ARG A CA 1
ATOM 648 C C . ARG A 1 83 ? -1.671 8.344 0.378 1.00 97.69 83 ARG A C 1
ATOM 650 O O . ARG A 1 83 ? -2.553 8.939 1.002 1.00 97.69 83 ARG A O 1
ATOM 657 N N . ARG A 1 84 ? -1.867 7.839 -0.847 1.00 96.06 84 ARG A N 1
ATOM 658 C CA . ARG A 1 84 ? -3.165 7.852 -1.548 1.00 96.06 84 ARG A CA 1
ATOM 659 C C . ARG A 1 84 ? -4.177 6.943 -0.868 1.00 96.06 84 ARG A C 1
ATOM 661 O O . ARG A 1 84 ? -5.320 7.354 -0.699 1.00 96.06 84 ARG A O 1
ATOM 668 N N . VAL A 1 85 ? -3.752 5.758 -0.438 1.00 97.69 85 VAL A N 1
ATOM 669 C CA . VAL A 1 85 ? -4.600 4.822 0.308 1.00 97.69 85 VAL A CA 1
ATOM 670 C C . VAL A 1 85 ? -5.037 5.446 1.630 1.00 97.69 85 VAL A C 1
ATOM 672 O O . VAL A 1 85 ? -6.235 5.512 1.891 1.00 97.69 85 VAL A O 1
ATOM 675 N N . ALA A 1 86 ? -4.105 6.000 2.412 1.00 97.31 86 ALA A N 1
ATOM 676 C CA . ALA A 1 86 ? -4.435 6.691 3.660 1.00 97.31 86 ALA A CA 1
ATOM 677 C C . ALA A 1 86 ? -5.433 7.844 3.439 1.00 97.31 86 ALA A C 1
ATOM 679 O O . ALA A 1 86 ? -6.409 7.971 4.177 1.00 97.31 86 ALA A O 1
ATOM 680 N N . ALA A 1 87 ? -5.249 8.641 2.379 1.00 95.94 87 ALA A N 1
ATOM 681 C CA . ALA A 1 87 ? -6.175 9.719 2.029 1.00 95.94 87 ALA A CA 1
ATOM 682 C C . ALA A 1 87 ? -7.572 9.202 1.640 1.00 95.94 87 ALA A C 1
ATOM 684 O O . ALA A 1 87 ? -8.575 9.742 2.105 1.00 95.94 87 ALA A O 1
ATOM 685 N N . ALA A 1 88 ? -7.650 8.149 0.821 1.00 94.88 88 ALA A N 1
ATOM 686 C CA . ALA A 1 88 ? -8.916 7.547 0.402 1.00 94.88 88 ALA A CA 1
ATOM 687 C C . ALA A 1 88 ? -9.689 6.948 1.588 1.00 94.88 88 ALA A C 1
ATOM 689 O O . ALA A 1 88 ? -10.913 7.060 1.652 1.00 94.88 88 ALA A O 1
ATOM 690 N N . MET A 1 89 ? -8.966 6.376 2.552 1.00 95.00 89 MET A N 1
ATOM 691 C CA . MET A 1 89 ? -9.525 5.820 3.785 1.00 95.00 89 MET A CA 1
ATOM 692 C C . MET A 1 89 ? -9.809 6.875 4.863 1.00 95.00 89 MET A C 1
ATOM 694 O O . MET A 1 89 ? -10.411 6.545 5.883 1.00 95.00 89 MET A O 1
ATOM 698 N N . LYS A 1 90 ? -9.413 8.137 4.636 1.00 96.44 90 LYS A N 1
ATOM 699 C CA . LYS A 1 90 ? -9.493 9.240 5.610 1.00 96.44 90 LYS A CA 1
ATOM 700 C C . LYS A 1 90 ? -8.779 8.905 6.923 1.00 96.44 90 LYS A C 1
ATOM 702 O O . LYS A 1 90 ? -9.305 9.135 8.009 1.00 96.44 90 LYS A O 1
ATOM 707 N N . TRP A 1 91 ? -7.597 8.310 6.814 1.00 96.31 91 TRP A N 1
ATOM 708 C CA . TRP A 1 91 ? -6.761 7.974 7.958 1.00 96.31 91 TRP A CA 1
ATOM 709 C C . TRP A 1 91 ? -5.726 9.063 8.200 1.00 96.31 91 TRP A C 1
ATOM 711 O O . TRP A 1 91 ? -4.810 9.247 7.398 1.00 96.31 91 TRP A O 1
ATOM 721 N N . ASP A 1 92 ? -5.855 9.735 9.339 1.00 95.25 92 ASP A N 1
ATOM 722 C CA . ASP A 1 92 ? -4.872 10.720 9.793 1.00 95.25 92 ASP A CA 1
ATOM 723 C C . ASP A 1 92 ? -3.670 10.047 10.466 1.00 95.25 92 ASP A C 1
ATOM 725 O O . ASP A 1 92 ? -2.549 10.542 10.374 1.00 95.25 92 ASP A O 1
ATOM 729 N N . ARG A 1 93 ? -3.890 8.895 11.117 1.00 97.75 93 ARG A N 1
ATOM 730 C CA . ARG A 1 93 ? -2.849 8.110 11.786 1.00 97.75 93 ARG A CA 1
ATOM 731 C C . ARG A 1 93 ? -3.166 6.615 11.755 1.00 97.75 93 ARG A C 1
ATOM 733 O O . ARG A 1 93 ? -4.301 6.226 12.018 1.00 97.75 93 ARG A O 1
ATOM 740 N N . PHE A 1 94 ? -2.178 5.780 11.439 1.00 98.75 94 PHE A N 1
ATOM 741 C CA . PHE A 1 94 ? -2.345 4.330 11.280 1.00 98.75 94 PHE A CA 1
ATOM 742 C C . PHE A 1 94 ? -1.046 3.558 11.556 1.00 98.75 94 PHE A C 1
ATOM 744 O O . PHE A 1 94 ? 0.032 4.141 11.652 1.00 98.75 94 PHE A O 1
ATOM 751 N N . SER A 1 95 ? -1.142 2.237 11.719 1.00 98.81 95 SER A N 1
ATOM 752 C CA . SER A 1 95 ? 0.027 1.351 11.838 1.00 98.81 95 SER A CA 1
ATOM 753 C C . SER A 1 95 ? 0.378 0.702 10.500 1.00 98.81 95 SER A C 1
ATOM 755 O O . SER A 1 95 ? -0.490 0.480 9.660 1.00 98.81 95 SER A O 1
ATOM 757 N N . LEU A 1 96 ? 1.647 0.356 10.313 1.00 98.69 96 LEU A N 1
ATOM 758 C CA . LEU A 1 96 ? 2.173 -0.292 9.116 1.00 98.69 96 LEU A CA 1
ATOM 759 C C . LEU A 1 96 ? 2.710 -1.684 9.448 1.00 98.69 96 LEU A C 1
ATOM 761 O O . LEU A 1 96 ? 3.469 -1.847 10.403 1.00 98.69 96 LEU A O 1
ATOM 765 N N . ILE A 1 97 ? 2.370 -2.669 8.619 1.00 98.62 97 ILE A N 1
ATOM 766 C CA . ILE A 1 97 ? 3.031 -3.978 8.577 1.00 98.62 97 ILE A CA 1
ATOM 767 C C . ILE A 1 97 ? 3.621 -4.144 7.179 1.00 98.62 97 ILE A C 1
ATOM 769 O O . ILE A 1 97 ? 2.886 -4.169 6.198 1.00 98.62 97 ILE A O 1
ATOM 773 N N . GLY A 1 98 ? 4.939 -4.267 7.065 1.00 98.06 98 GLY A N 1
ATOM 774 C CA . GLY A 1 98 ? 5.608 -4.422 5.775 1.00 98.06 98 GLY A CA 1
ATOM 775 C C . GLY A 1 98 ? 6.439 -5.695 5.708 1.00 98.06 98 GLY A C 1
ATOM 776 O O . GLY A 1 98 ? 7.215 -5.968 6.619 1.00 98.06 98 GLY A O 1
ATOM 777 N N . HIS A 1 99 ? 6.293 -6.461 4.624 1.00 97.88 99 HIS A N 1
ATOM 778 C CA . HIS A 1 99 ? 7.136 -7.620 4.326 1.00 97.88 99 HIS A CA 1
ATOM 779 C C . HIS A 1 99 ? 8.167 -7.285 3.251 1.00 97.88 99 HIS A C 1
ATOM 781 O O . HIS A 1 99 ? 7.795 -6.805 2.180 1.00 97.88 99 HIS A O 1
ATOM 787 N N . SER A 1 100 ? 9.447 -7.578 3.504 1.00 95.88 100 SER A N 1
ATOM 788 C CA . SER A 1 100 ? 10.540 -7.387 2.545 1.00 95.88 100 SER A CA 1
ATOM 789 C C . SER A 1 100 ? 10.508 -5.978 1.918 1.00 95.88 100 SER A C 1
ATOM 791 O O . SER A 1 100 ? 10.633 -4.980 2.630 1.00 95.88 100 SER A O 1
ATOM 793 N N . PHE A 1 101 ? 10.268 -5.876 0.609 1.00 95.19 101 PHE A N 1
ATOM 794 C CA . PHE A 1 101 ? 10.065 -4.615 -0.111 1.00 95.19 101 PHE A CA 1
ATOM 795 C C . PHE A 1 101 ? 8.986 -3.710 0.509 1.00 95.19 101 PHE A C 1
ATOM 797 O O . PHE A 1 101 ? 9.191 -2.504 0.637 1.00 95.19 101 PHE A O 1
ATOM 804 N N . GLY A 1 102 ? 7.861 -4.274 0.952 1.00 97.00 102 GLY A N 1
ATOM 805 C CA . GLY A 1 102 ? 6.804 -3.529 1.632 1.00 97.00 102 GLY A CA 1
ATOM 806 C C . GLY A 1 102 ? 7.259 -2.941 2.967 1.00 97.00 102 GLY A C 1
ATOM 807 O O . GLY A 1 102 ? 6.795 -1.872 3.356 1.00 97.00 102 GLY A O 1
ATOM 808 N N . GLY A 1 103 ? 8.221 -3.579 3.641 1.00 95.88 103 GLY A N 1
ATOM 809 C CA . GLY A 1 103 ? 8.883 -3.016 4.817 1.00 95.88 103 GLY A CA 1
ATOM 810 C C . GLY A 1 103 ? 9.785 -1.835 4.477 1.00 95.88 103 GLY A C 1
ATOM 811 O O . GLY A 1 103 ? 9.741 -0.825 5.172 1.00 95.88 103 GLY A O 1
ATOM 812 N N . THR A 1 104 ? 10.527 -1.901 3.366 1.00 94.12 104 THR A N 1
ATOM 813 C CA . THR A 1 104 ? 11.306 -0.758 2.858 1.00 94.12 104 THR A CA 1
ATOM 814 C C . THR A 1 104 ? 10.400 0.429 2.515 1.00 94.12 104 THR A C 1
ATOM 816 O O . THR A 1 104 ? 10.675 1.552 2.934 1.00 94.12 104 THR A O 1
ATOM 819 N N . VAL A 1 105 ? 9.284 0.191 1.814 1.00 95.56 105 VAL A N 1
ATOM 820 C CA . VAL A 1 105 ? 8.294 1.233 1.481 1.00 95.56 105 VAL A CA 1
ATOM 821 C C . VAL A 1 105 ? 7.648 1.815 2.742 1.00 95.56 105 VAL A C 1
ATOM 823 O O . VAL A 1 105 ? 7.572 3.036 2.880 1.00 95.56 105 VAL A O 1
ATOM 826 N N . GLY A 1 106 ? 7.213 0.967 3.681 1.00 96.06 106 GLY A N 1
ATOM 827 C CA . GLY A 1 106 ? 6.618 1.409 4.945 1.00 96.06 106 GLY A CA 1
ATOM 828 C C . GLY A 1 106 ? 7.598 2.195 5.818 1.00 96.06 106 GLY A C 1
ATOM 829 O O . GLY A 1 106 ? 7.227 3.200 6.425 1.00 96.06 106 GLY A O 1
ATOM 830 N N . GLY A 1 107 ? 8.865 1.789 5.824 1.00 93.75 107 GLY A N 1
ATOM 831 C CA . GLY A 1 107 ? 9.941 2.505 6.493 1.00 93.75 107 GLY A CA 1
ATOM 832 C C . GLY A 1 107 ? 10.178 3.893 5.908 1.00 93.75 107 GLY A C 1
ATOM 833 O O . GLY A 1 107 ? 10.136 4.880 6.640 1.00 93.75 107 GLY A O 1
ATOM 834 N N . MET A 1 108 ? 10.317 3.994 4.582 1.00 92.75 108 MET A N 1
ATOM 835 C CA . MET A 1 108 ? 10.429 5.287 3.897 1.00 92.75 108 MET A CA 1
ATOM 836 C C . MET A 1 108 ? 9.225 6.193 4.183 1.00 92.75 108 MET A C 1
ATOM 838 O O . MET A 1 108 ? 9.409 7.368 4.494 1.00 92.75 108 MET A O 1
ATOM 842 N N . PHE A 1 109 ? 8.000 5.655 4.131 1.00 95.06 109 PHE A N 1
ATOM 843 C CA . PHE A 1 109 ? 6.794 6.409 4.476 1.00 95.06 109 PHE A CA 1
ATOM 844 C C . PHE A 1 109 ? 6.849 6.941 5.914 1.00 95.06 109 PHE A C 1
ATOM 846 O O . PHE A 1 109 ? 6.569 8.115 6.132 1.00 95.06 109 PHE A O 1
ATOM 853 N N . SER A 1 110 ? 7.271 6.112 6.873 1.00 94.38 110 SER A N 1
ATOM 854 C CA . SER A 1 110 ? 7.384 6.497 8.287 1.00 94.38 110 SER A CA 1
ATOM 855 C C . SER A 1 110 ? 8.409 7.605 8.525 1.00 94.38 110 SER A C 1
ATOM 857 O O . SER A 1 110 ? 8.223 8.423 9.419 1.00 94.38 110 SER A O 1
ATOM 859 N N . CYS A 1 111 ? 9.475 7.669 7.725 1.00 88.56 111 CYS A N 1
ATOM 860 C CA . CYS A 1 111 ? 10.437 8.766 7.805 1.00 88.56 111 CYS A CA 1
ATOM 861 C C . CYS A 1 111 ? 9.908 10.072 7.192 1.00 88.56 111 CYS A C 1
ATOM 863 O O . CYS A 1 111 ? 10.279 11.148 7.651 1.00 88.56 111 CYS A O 1
ATOM 865 N N . ILE A 1 112 ? 9.074 9.987 6.150 1.00 89.31 112 ILE A N 1
ATOM 866 C CA . ILE A 1 112 ? 8.540 11.158 5.436 1.00 89.31 112 ILE A CA 1
ATOM 867 C C . ILE A 1 112 ? 7.313 11.747 6.152 1.00 89.31 112 ILE A C 1
ATOM 869 O O . ILE A 1 112 ? 7.167 12.965 6.182 1.00 89.31 112 ILE A O 1
ATOM 873 N N . PHE A 1 113 ? 6.454 10.897 6.724 1.00 92.31 113 PHE A N 1
ATOM 874 C CA . PHE A 1 113 ? 5.204 11.268 7.405 1.00 92.31 113 PHE A CA 1
ATOM 875 C C . PHE A 1 113 ? 5.132 10.670 8.826 1.00 92.31 113 PHE A C 1
ATOM 877 O O . PHE A 1 113 ? 4.216 9.892 9.124 1.00 92.31 113 PHE A O 1
ATOM 884 N N . PRO A 1 114 ? 6.100 10.960 9.716 1.00 93.50 114 PRO A N 1
ATOM 885 C CA . PRO A 1 114 ? 6.159 10.352 11.048 1.00 93.50 114 PRO A CA 1
ATOM 886 C C . PRO A 1 114 ? 4.914 10.637 11.900 1.00 93.50 114 PRO A C 1
ATOM 888 O O . PRO A 1 114 ? 4.524 9.812 12.721 1.00 93.50 114 PRO A O 1
ATOM 891 N N . GLU A 1 115 ? 4.247 11.771 11.689 1.00 95.38 115 GLU A N 1
ATOM 892 C CA . GLU A 1 115 ? 3.013 12.160 12.373 1.00 95.38 115 GLU A CA 1
ATOM 893 C C . GLU A 1 115 ? 1.820 11.245 12.060 1.00 95.38 115 GLU A C 1
ATOM 895 O O . GLU A 1 115 ? 0.893 11.139 12.868 1.00 95.38 115 GLU A O 1
ATOM 900 N N . MET A 1 116 ? 1.860 10.562 10.911 1.00 97.81 116 MET A N 1
ATOM 901 C CA . MET A 1 116 ? 0.803 9.662 10.451 1.00 97.81 116 MET A CA 1
ATOM 902 C C . MET A 1 116 ? 1.029 8.206 10.878 1.00 97.81 116 MET A C 1
ATOM 904 O O . MET A 1 116 ? 0.133 7.378 10.711 1.00 97.81 116 MET A O 1
ATOM 908 N N . VAL A 1 117 ? 2.202 7.862 11.419 1.00 97.88 117 VAL A N 1
ATOM 909 C CA . VAL A 1 117 ? 2.557 6.472 11.732 1.00 97.88 117 VAL A CA 1
ATOM 910 C C . VAL A 1 117 ? 2.533 6.234 13.234 1.00 97.88 117 VAL A C 1
ATOM 912 O O . VAL A 1 117 ? 3.289 6.827 13.995 1.00 97.88 117 VAL A O 1
ATOM 915 N N . ASP A 1 118 ? 1.666 5.323 13.672 1.00 98.12 118 ASP A N 1
ATOM 916 C CA . ASP A 1 118 ? 1.608 4.909 15.072 1.00 98.12 118 ASP A CA 1
ATOM 917 C C . ASP A 1 118 ? 2.655 3.840 15.408 1.00 98.12 118 ASP A C 1
ATOM 919 O O . ASP A 1 118 ? 3.349 3.931 16.421 1.00 98.12 118 ASP A O 1
ATOM 923 N N . LYS A 1 119 ? 2.763 2.812 14.560 1.00 98.12 119 LYS A N 1
ATOM 924 C CA . LYS A 1 119 ? 3.713 1.701 14.699 1.00 98.12 119 LYS A CA 1
ATOM 925 C C . LYS A 1 119 ? 4.161 1.235 13.320 1.00 98.12 119 LYS A C 1
ATOM 927 O O . LYS A 1 119 ? 3.354 1.197 12.394 1.00 98.12 119 LYS A O 1
ATOM 932 N N . LEU A 1 120 ? 5.421 0.824 13.213 1.00 97.38 120 LEU A N 1
ATOM 933 C CA . LEU A 1 120 ? 5.984 0.167 12.036 1.00 97.38 120 LEU A CA 1
ATOM 934 C C . LEU A 1 120 ? 6.459 -1.234 12.428 1.00 97.38 120 LEU A C 1
ATOM 936 O O . LEU A 1 120 ? 7.319 -1.382 13.294 1.00 97.38 120 LEU A O 1
ATOM 940 N N . ILE A 1 121 ? 5.896 -2.255 11.789 1.00 98.06 121 ILE A N 1
ATOM 941 C CA . ILE A 1 121 ? 6.229 -3.665 11.996 1.00 98.06 121 ILE A CA 1
ATOM 942 C C . ILE A 1 121 ? 6.878 -4.183 10.714 1.00 98.06 121 ILE A C 1
ATOM 944 O O . ILE A 1 121 ? 6.288 -4.116 9.635 1.00 98.06 121 ILE A O 1
ATOM 948 N N . LEU A 1 122 ? 8.100 -4.695 10.838 1.00 96.69 122 LEU A N 1
ATOM 949 C CA . LEU A 1 122 ? 8.935 -5.115 9.716 1.00 96.69 122 LEU A CA 1
ATOM 950 C C . LEU A 1 122 ? 9.095 -6.632 9.726 1.00 96.69 122 LEU A C 1
ATOM 952 O O . LEU A 1 122 ? 9.572 -7.206 10.704 1.00 96.69 122 LEU A O 1
ATOM 956 N N . LEU A 1 123 ? 8.708 -7.274 8.629 1.00 96.56 123 LEU A N 1
ATOM 957 C CA . LEU A 1 123 ? 8.836 -8.711 8.423 1.00 96.56 123 LEU A CA 1
ATOM 958 C C . LEU A 1 123 ? 9.938 -8.940 7.387 1.00 96.56 123 LEU A C 1
ATOM 960 O O . LEU A 1 123 ? 9.752 -8.618 6.214 1.00 96.56 123 LEU A O 1
ATOM 964 N N . ASP A 1 124 ? 11.093 -9.433 7.836 1.00 92.19 124 ASP A N 1
ATOM 965 C CA . ASP A 1 124 ? 12.255 -9.762 6.989 1.00 92.19 124 ASP A CA 1
ATOM 966 C C . ASP A 1 124 ? 12.601 -8.658 5.968 1.00 92.19 124 ASP A C 1
ATOM 968 O O . ASP A 1 124 ? 12.676 -8.857 4.756 1.00 92.19 124 ASP A O 1
ATOM 972 N N . SER A 1 125 ? 12.680 -7.424 6.469 1.00 86.75 125 SER A N 1
ATOM 973 C CA . SER A 1 125 ? 12.837 -6.221 5.650 1.00 86.75 125 SER A CA 1
ATOM 974 C C . SER A 1 125 ? 14.281 -5.740 5.656 1.00 86.75 125 SER A C 1
ATOM 976 O O . SER A 1 125 ? 14.941 -5.740 6.695 1.00 86.75 125 SER A O 1
ATOM 978 N N . LEU A 1 126 ? 14.761 -5.290 4.497 1.00 72.25 126 LEU A N 1
ATOM 979 C CA . LEU A 1 126 ? 16.080 -4.676 4.397 1.00 72.25 126 LEU A CA 1
ATOM 980 C C . LEU A 1 126 ? 16.079 -3.284 5.050 1.00 72.25 126 LEU A C 1
ATOM 982 O O . LEU A 1 126 ? 15.039 -2.612 5.048 1.00 72.25 126 LEU A O 1
ATOM 986 N N . PRO A 1 127 ? 17.233 -2.819 5.566 1.00 64.62 127 PRO A N 1
ATOM 987 C CA . PRO A 1 127 ? 17.369 -1.459 6.068 1.00 64.62 127 PRO A CA 1
ATOM 988 C C . PRO A 1 127 ? 16.940 -0.446 5.000 1.00 64.62 127 PRO A C 1
ATOM 990 O O . PRO A 1 127 ? 17.496 -0.411 3.904 1.00 64.62 127 PRO A O 1
ATOM 993 N N . PHE A 1 128 ? 15.952 0.387 5.318 1.00 66.31 128 PHE A N 1
ATOM 994 C CA . PHE A 1 128 ? 15.581 1.550 4.517 1.00 66.31 128 PHE A CA 1
ATOM 995 C C . PHE A 1 128 ? 16.432 2.726 4.993 1.00 66.31 128 PHE A C 1
ATOM 997 O O . PHE A 1 128 ? 16.016 3.5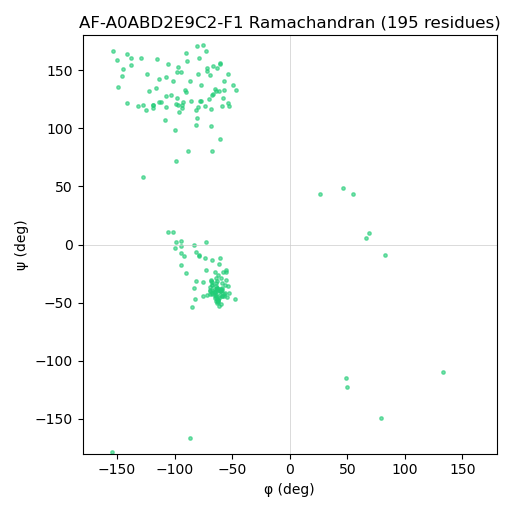45 5.806 1.00 66.31 128 PHE A O 1
ATOM 1004 N N . ALA A 1 129 ? 17.677 2.793 4.532 1.00 53.31 129 ALA A N 1
ATOM 1005 C CA . ALA A 1 129 ? 18.422 4.028 4.690 1.00 53.31 129 ALA A CA 1
ATOM 1006 C C . ALA A 1 129 ? 17.762 5.075 3.780 1.00 53.31 129 ALA A C 1
ATOM 1008 O O . ALA A 1 129 ? 17.764 4.929 2.559 1.00 53.31 129 ALA A O 1
ATOM 1009 N N . LEU A 1 130 ? 17.203 6.141 4.361 1.00 54.81 130 LEU A N 1
ATO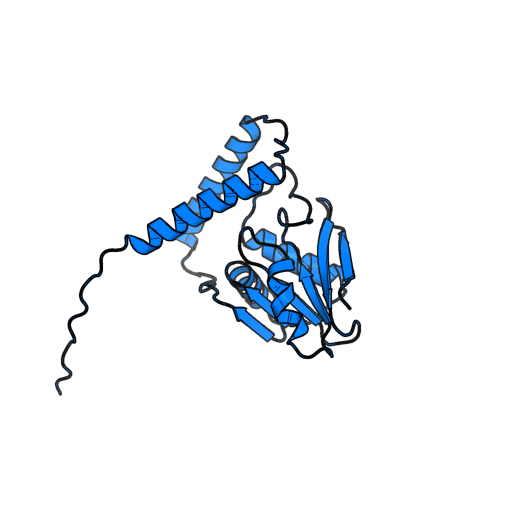M 1010 C CA . LEU A 1 130 ? 17.257 7.441 3.696 1.00 54.81 130 LEU A CA 1
ATOM 1011 C C . LEU A 1 130 ? 18.733 7.815 3.731 1.00 54.81 130 LEU A C 1
ATOM 1013 O O . LEU A 1 130 ? 19.188 8.456 4.675 1.00 54.81 130 LEU A O 1
ATOM 1017 N N . ASP A 1 131 ? 19.516 7.257 2.817 1.00 46.06 131 ASP A N 1
ATOM 1018 C CA . ASP A 1 131 ? 20.949 7.450 2.861 1.00 46.06 131 ASP A CA 1
ATOM 1019 C C . ASP A 1 131 ? 21.196 8.923 2.520 1.00 46.06 131 ASP A C 1
ATOM 1021 O O . ASP A 1 131 ? 21.101 9.355 1.374 1.00 46.06 131 ASP A O 1
ATOM 1025 N N . CYS A 1 132 ? 21.461 9.750 3.530 1.00 47.12 132 CYS A N 1
ATOM 1026 C CA . CYS A 1 132 ? 21.839 11.144 3.308 1.00 47.12 132 CYS A CA 1
ATOM 1027 C C . CYS A 1 132 ? 23.146 11.242 2.489 1.00 47.12 132 CYS A C 1
ATOM 1029 O O . CYS A 1 132 ? 23.462 12.318 1.986 1.00 47.12 132 CYS A O 1
ATOM 1031 N N . ASN A 1 133 ? 23.861 10.120 2.300 1.00 47.09 133 ASN A N 1
ATOM 1032 C CA . ASN A 1 133 ? 25.022 9.988 1.423 1.00 47.09 133 ASN A CA 1
ATOM 1033 C C . ASN A 1 133 ? 24.689 9.460 0.006 1.00 47.09 133 ASN A C 1
ATOM 1035 O O . ASN A 1 133 ? 25.576 9.413 -0.843 1.00 47.09 133 ASN A O 1
ATOM 1039 N N . GLU A 1 134 ? 23.428 9.136 -0.323 1.00 49.19 134 GLU A N 1
ATOM 1040 C CA . GLU A 1 134 ? 23.017 8.649 -1.658 1.00 49.19 134 GLU A CA 1
ATOM 1041 C C . GLU A 1 134 ? 23.018 9.724 -2.759 1.00 49.19 134 GLU A C 1
ATOM 1043 O O . GLU A 1 134 ? 22.681 9.426 -3.9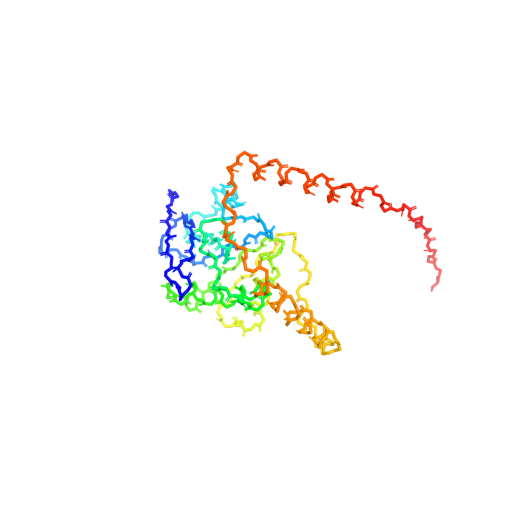08 1.00 49.19 134 GLU A O 1
ATOM 1048 N N . ILE A 1 135 ? 23.410 10.969 -2.468 1.00 52.09 135 ILE A N 1
ATOM 1049 C CA . ILE A 1 135 ? 23.510 12.022 -3.493 1.00 52.09 135 ILE A CA 1
ATOM 1050 C C . ILE A 1 135 ? 24.436 11.580 -4.643 1.00 52.09 135 ILE A C 1
ATOM 1052 O O . ILE A 1 135 ? 24.136 11.861 -5.806 1.00 52.09 135 ILE A O 1
ATOM 1056 N N . GLU A 1 136 ? 25.497 10.816 -4.357 1.00 50.22 136 GLU A N 1
ATOM 1057 C CA . GLU A 1 136 ? 26.412 10.299 -5.388 1.00 50.22 136 GLU A CA 1
ATOM 1058 C C . GLU A 1 136 ? 25.767 9.252 -6.314 1.00 50.22 136 GLU A C 1
ATOM 1060 O O . GLU A 1 136 ? 26.030 9.242 -7.519 1.00 50.22 136 GLU A O 1
ATOM 1065 N N . ASN A 1 137 ? 24.865 8.409 -5.802 1.00 54.09 137 ASN A N 1
ATOM 1066 C CA . ASN A 1 137 ? 24.227 7.347 -6.590 1.00 54.09 137 ASN A CA 1
ATOM 1067 C C . ASN A 1 137 ? 22.872 7.751 -7.185 1.00 54.09 137 ASN A C 1
ATOM 1069 O O . ASN A 1 137 ? 22.423 7.140 -8.163 1.00 54.09 137 ASN A O 1
ATOM 1073 N N . LEU A 1 138 ? 22.253 8.819 -6.673 1.00 59.09 138 LEU A N 1
ATOM 1074 C CA . LEU A 1 138 ? 20.986 9.354 -7.164 1.00 59.09 138 LEU A CA 1
ATOM 1075 C C . LEU A 1 138 ? 21.051 9.703 -8.654 1.00 59.09 138 LEU A C 1
ATOM 1077 O O . LEU A 1 138 ? 20.121 9.398 -9.400 1.00 59.09 138 LEU A O 1
ATOM 1081 N N . LEU A 1 139 ? 22.149 10.310 -9.111 1.00 59.81 139 LEU A N 1
ATOM 1082 C CA . LEU A 1 139 ? 22.331 10.670 -10.522 1.00 59.81 139 LEU A CA 1
ATOM 1083 C C . LEU A 1 139 ? 22.409 9.433 -11.422 1.00 59.81 139 LEU A C 1
ATOM 1085 O O . LEU A 1 139 ? 21.832 9.418 -12.508 1.00 59.81 139 LEU A O 1
ATOM 1089 N N . THR A 1 140 ? 23.065 8.371 -10.956 1.00 64.31 140 THR A N 1
ATOM 1090 C CA . THR A 1 140 ? 23.169 7.099 -11.680 1.00 64.31 140 THR A CA 1
ATOM 1091 C C . THR A 1 140 ? 21.823 6.384 -11.741 1.00 64.31 140 THR A C 1
ATOM 1093 O O . THR A 1 140 ? 21.433 5.893 -12.803 1.00 64.31 140 THR A O 1
ATOM 1096 N N . TYR A 1 141 ? 21.081 6.367 -10.631 1.00 59.66 141 TYR A N 1
ATOM 1097 C CA . TYR A 1 141 ? 19.728 5.820 -10.584 1.00 59.66 141 TYR A CA 1
ATOM 1098 C C . TYR A 1 141 ? 18.783 6.589 -11.507 1.00 59.66 141 TYR A C 1
ATOM 1100 O O . TYR A 1 141 ? 18.105 5.985 -12.335 1.00 59.66 141 TYR A O 1
ATOM 1108 N N . LYS A 1 142 ? 18.804 7.927 -11.443 1.00 62.38 142 LYS A N 1
ATOM 1109 C CA . LYS A 1 142 ? 18.006 8.792 -12.320 1.00 62.38 142 LYS A CA 1
ATOM 1110 C C . LYS A 1 142 ? 18.384 8.645 -13.790 1.00 62.38 142 LYS A C 1
ATOM 1112 O O . LYS A 1 142 ? 17.495 8.618 -14.631 1.00 62.38 142 LYS A O 1
ATOM 1117 N N . ARG A 1 143 ? 19.670 8.492 -14.121 1.00 72.12 143 ARG A N 1
ATOM 1118 C CA . ARG A 1 143 ? 20.093 8.198 -15.497 1.00 72.12 143 ARG A CA 1
ATOM 1119 C C . ARG A 1 143 ? 19.506 6.870 -15.969 1.00 72.12 143 ARG A C 1
ATOM 1121 O O . ARG A 1 143 ? 18.841 6.845 -16.993 1.00 72.12 143 ARG A O 1
ATOM 1128 N N . ARG A 1 144 ? 19.685 5.782 -15.211 1.00 68.12 144 ARG A N 1
ATOM 1129 C CA . ARG A 1 144 ? 19.129 4.462 -15.571 1.00 68.12 144 ARG A CA 1
ATOM 1130 C C . ARG A 1 144 ? 17.614 4.491 -15.714 1.00 68.12 144 ARG A C 1
ATOM 1132 O O . ARG A 1 144 ? 17.074 3.832 -16.593 1.00 68.12 144 ARG A O 1
ATOM 1139 N N . ALA A 1 145 ? 16.953 5.256 -14.857 1.00 67.75 145 ALA A N 1
ATOM 1140 C CA . ALA A 1 145 ? 15.524 5.462 -14.908 1.00 67.75 145 ALA A CA 1
ATOM 1141 C C . ALA A 1 145 ? 15.057 6.073 -16.230 1.00 67.75 145 ALA A C 1
ATOM 1143 O O . ALA A 1 145 ? 14.173 5.530 -16.887 1.00 67.75 145 ALA A O 1
ATOM 1144 N N . ILE A 1 146 ? 15.695 7.177 -16.621 1.00 73.62 146 ILE A N 1
ATOM 1145 C CA . ILE A 1 146 ? 15.404 7.897 -17.862 1.00 73.62 146 ILE A CA 1
ATOM 1146 C C . ILE A 1 146 ? 15.678 7.001 -19.074 1.00 73.62 146 ILE A C 1
ATOM 1148 O O . ILE A 1 146 ? 14.806 6.847 -19.922 1.00 73.62 146 ILE A O 1
ATOM 1152 N N . GLU A 1 147 ? 16.838 6.343 -19.119 1.00 80.50 147 GLU A N 1
ATOM 1153 C CA . GLU A 1 147 ? 17.191 5.431 -20.216 1.00 80.50 147 GLU A CA 1
ATOM 1154 C C . GLU A 1 147 ? 16.204 4.263 -20.341 1.00 80.50 147 GLU A C 1
ATOM 1156 O O . GLU A 1 147 ? 15.815 3.882 -21.443 1.00 80.50 147 GLU A O 1
ATOM 1161 N N . HIS A 1 148 ? 15.749 3.707 -19.214 1.00 72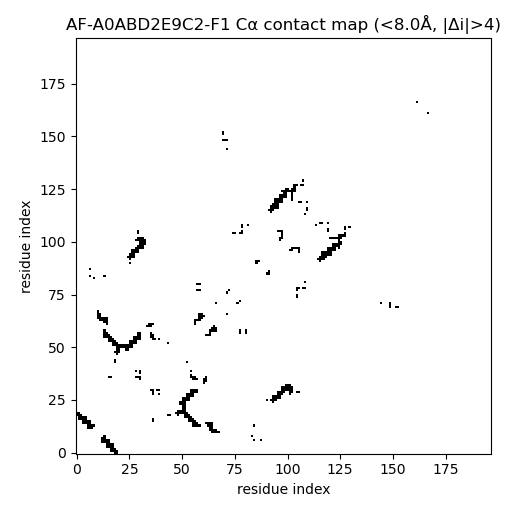.75 148 HIS A N 1
ATOM 1162 C CA . HIS A 1 148 ? 14.762 2.633 -19.222 1.00 72.75 148 HIS A CA 1
ATOM 1163 C C . HIS A 1 148 ? 13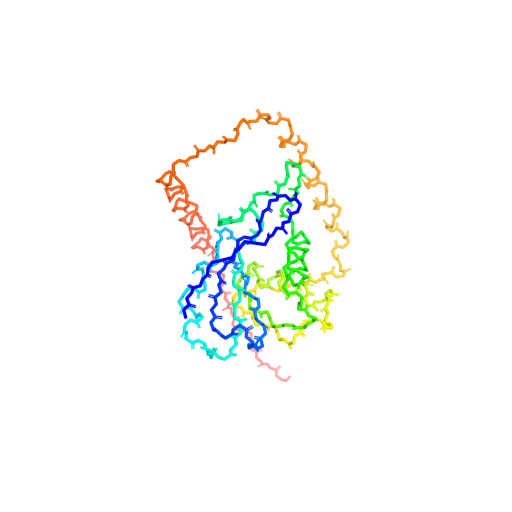.410 3.093 -19.780 1.00 72.75 148 HIS A C 1
ATOM 1165 O O . HIS A 1 148 ? 12.800 2.364 -20.559 1.00 72.75 148 HIS A O 1
ATOM 1171 N N . VAL A 1 149 ? 12.950 4.297 -19.425 1.00 71.31 149 VAL A N 1
ATOM 1172 C CA . VAL A 1 149 ? 11.704 4.861 -19.970 1.00 71.31 149 VAL A CA 1
ATOM 1173 C C . VAL A 1 149 ? 11.814 5.063 -21.481 1.00 71.31 149 VAL A C 1
ATOM 1175 O O . VAL A 1 149 ? 10.956 4.568 -22.207 1.00 71.31 149 VAL A O 1
ATOM 1178 N N . LEU A 1 150 ? 12.902 5.670 -21.965 1.00 77.75 150 LEU A N 1
ATOM 1179 C CA . LEU A 1 150 ? 13.149 5.843 -23.404 1.00 77.75 150 LEU A CA 1
ATOM 1180 C C . LEU A 1 150 ? 13.187 4.493 -24.143 1.00 77.75 150 LEU A C 1
ATOM 1182 O O . LEU A 1 150 ? 12.639 4.338 -25.238 1.00 77.75 150 LEU A O 1
ATOM 1186 N N . GLN A 1 151 ? 13.787 3.471 -23.529 1.00 76.12 151 GLN A N 1
ATOM 1187 C CA . GLN A 1 151 ? 13.786 2.117 -24.073 1.00 76.12 151 GLN A CA 1
ATOM 1188 C C . GLN A 1 151 ? 12.367 1.529 -24.147 1.00 76.12 151 GLN A C 1
ATOM 1190 O O . GLN A 1 151 ? 12.004 0.921 -25.148 1.00 76.12 151 GLN A O 1
ATOM 1195 N N . VAL A 1 152 ? 11.540 1.700 -23.117 1.00 67.31 152 VAL A N 1
ATOM 1196 C CA . VAL A 1 152 ? 10.153 1.206 -23.117 1.00 67.31 152 VAL A CA 1
ATOM 1197 C C . VAL A 1 152 ? 9.297 1.924 -24.165 1.00 67.31 152 VAL A C 1
ATOM 1199 O O . VAL A 1 152 ? 8.530 1.271 -24.870 1.00 67.31 152 VAL A O 1
ATOM 1202 N N . GLU A 1 153 ? 9.453 3.239 -24.316 1.00 72.44 153 GLU A N 1
ATOM 1203 C CA . GLU A 1 153 ? 8.726 4.043 -25.309 1.00 72.44 153 GLU A CA 1
ATOM 1204 C C . GLU A 1 153 ? 9.051 3.626 -26.749 1.00 72.44 153 GLU A C 1
ATOM 1206 O O . GLU A 1 153 ? 8.164 3.546 -27.600 1.00 72.44 153 GLU A O 1
ATOM 1211 N N . THR A 1 154 ? 10.314 3.292 -27.017 1.00 75.25 154 THR A N 1
ATOM 1212 C CA . THR A 1 154 ? 10.749 2.815 -28.339 1.00 75.25 154 THR A CA 1
ATOM 1213 C C . THR A 1 154 ? 10.289 1.394 -28.649 1.00 75.25 154 THR A C 1
ATOM 1215 O O . THR A 1 154 ? 10.192 1.027 -29.819 1.00 75.25 154 THR A O 1
ATOM 1218 N N . LEU A 1 155 ? 9.965 0.587 -27.633 1.00 70.81 155 LEU A N 1
ATOM 1219 C CA . LEU A 1 155 ? 9.640 -0.824 -27.827 1.00 70.81 155 LEU A CA 1
ATOM 1220 C C . LEU A 1 155 ? 8.260 -1.083 -28.454 1.00 70.81 155 LEU A C 1
ATOM 1222 O O . LEU A 1 155 ? 8.046 -2.231 -28.835 1.00 70.81 155 LEU A O 1
ATOM 1226 N N . GLN A 1 156 ? 7.360 -0.084 -28.573 1.00 55.62 156 GLN A N 1
ATOM 1227 C CA . GLN A 1 156 ? 6.004 -0.153 -29.182 1.00 55.62 156 GLN A CA 1
ATOM 1228 C C . GLN A 1 156 ? 5.352 -1.551 -29.153 1.00 55.62 156 GLN A C 1
ATOM 1230 O O . GLN A 1 156 ? 4.797 -2.033 -30.143 1.00 55.62 156 GLN A O 1
ATOM 1235 N N . LYS A 1 157 ? 5.449 -2.255 -28.021 1.00 53.69 157 LYS A N 1
ATOM 1236 C CA . LYS A 1 157 ? 5.020 -3.647 -27.952 1.00 53.69 157 LYS A CA 1
ATOM 1237 C C . LYS A 1 157 ? 3.573 -3.652 -27.481 1.00 53.69 157 LYS A C 1
ATOM 1239 O O . LYS A 1 157 ? 3.311 -3.114 -26.403 1.00 53.69 157 LYS A O 1
ATOM 1244 N N . PRO A 1 158 ? 2.627 -4.232 -28.241 1.00 54.28 158 PRO A N 1
ATOM 1245 C CA . PRO A 1 158 ? 1.278 -4.401 -27.730 1.00 54.28 158 PRO A CA 1
ATOM 1246 C C . PRO A 1 158 ? 1.353 -5.211 -26.426 1.00 54.28 158 PRO A C 1
ATOM 1248 O O . PRO A 1 158 ? 2.182 -6.129 -26.331 1.00 54.28 158 PRO A O 1
ATOM 1251 N N . PRO A 1 159 ? 0.549 -4.863 -25.404 1.00 55.31 159 PRO A N 1
ATOM 1252 C CA . PRO A 1 159 ? 0.593 -5.536 -24.114 1.00 55.31 159 PRO A CA 1
ATOM 1253 C C . PRO A 1 159 ? 0.462 -7.045 -24.325 1.00 55.31 159 PRO A C 1
ATOM 1255 O O . PRO A 1 159 ? -0.504 -7.528 -24.913 1.00 55.31 159 PRO A O 1
ATOM 1258 N N . THR A 1 160 ? 1.486 -7.792 -23.908 1.00 60.84 160 THR A N 1
ATOM 1259 C CA . THR A 1 160 ? 1.510 -9.246 -24.067 1.00 60.84 160 THR A CA 1
ATOM 1260 C C . THR A 1 160 ? 0.701 -9.856 -22.930 1.00 60.84 160 THR A C 1
ATOM 1262 O O . THR A 1 160 ? 1.167 -9.916 -21.795 1.00 60.84 160 THR A O 1
ATOM 1265 N N . VAL A 1 161 ? -0.526 -10.279 -23.225 1.00 58.09 161 VAL A N 1
ATOM 1266 C CA . VAL A 1 161 ? -1.351 -11.044 -22.285 1.00 58.09 161 VAL A CA 1
ATOM 1267 C C . VAL A 1 161 ? -0.888 -12.499 -22.343 1.00 58.09 161 VAL A C 1
ATOM 1269 O O . VAL A 1 161 ? -1.094 -13.172 -23.349 1.00 58.09 161 VAL A O 1
ATOM 1272 N N . VAL A 1 162 ? -0.225 -12.967 -21.286 1.00 71.25 162 VAL A N 1
ATOM 1273 C CA . VAL A 1 162 ? 0.157 -14.380 -21.112 1.00 71.25 162 VAL A CA 1
ATOM 1274 C C . VAL A 1 162 ? -0.891 -15.119 -20.294 1.00 71.25 162 VAL A C 1
ATOM 1276 O O . VAL A 1 162 ? -1.535 -14.542 -19.415 1.00 71.25 162 VAL A O 1
ATOM 1279 N N . SER A 1 163 ? -1.061 -16.409 -20.578 1.00 77.75 163 SER A N 1
ATOM 1280 C CA . SER A 1 163 ? -1.992 -17.250 -19.828 1.00 77.75 163 SER A CA 1
ATOM 1281 C C . SER A 1 163 ? -1.522 -17.447 -18.372 1.00 77.75 163 SER A C 1
ATOM 1283 O O . SER A 1 163 ? -0.315 -17.412 -18.097 1.00 77.75 163 SER A O 1
ATOM 1285 N N . PRO A 1 164 ? -2.439 -17.707 -17.416 1.00 69.31 164 PRO A N 1
ATOM 1286 C CA . PRO A 1 164 ? -2.073 -17.973 -16.021 1.00 69.31 164 PRO A CA 1
ATOM 1287 C C . PRO A 1 164 ? -1.040 -19.101 -15.866 1.00 69.31 164 PRO A C 1
ATOM 1289 O O . PRO A 1 164 ? -0.148 -19.024 -15.021 1.00 69.31 164 PRO A O 1
ATOM 1292 N N . GLU A 1 165 ? -1.114 -20.128 -16.716 1.00 76.88 165 GLU A N 1
ATOM 1293 C CA . GLU A 1 165 ? -0.185 -21.261 -16.702 1.00 76.88 165 GLU A CA 1
ATOM 1294 C C . GLU A 1 165 ? 1.240 -20.873 -17.122 1.00 76.88 165 GLU A C 1
ATOM 1296 O O . GLU A 1 165 ? 2.220 -21.342 -16.535 1.00 76.88 165 GLU A O 1
ATOM 1301 N N . GLU A 1 166 ? 1.376 -19.999 -18.120 1.00 73.06 166 GLU A N 1
ATOM 1302 C CA . GLU A 1 166 ? 2.673 -19.501 -18.588 1.00 73.06 166 GLU A CA 1
ATOM 1303 C C . GLU A 1 166 ? 3.331 -18.590 -17.551 1.00 73.06 166 GLU A C 1
ATOM 1305 O O . GLU A 1 166 ? 4.534 -18.706 -17.300 1.00 73.06 166 GLU A O 1
ATOM 1310 N N . MET A 1 167 ? 2.541 -17.744 -16.884 1.00 68.12 167 MET A N 1
ATOM 1311 C CA . MET A 1 167 ? 3.025 -16.878 -15.809 1.00 68.12 167 MET A CA 1
ATOM 1312 C C . MET A 1 167 ? 3.567 -17.693 -14.626 1.00 68.12 167 MET A C 1
ATOM 1314 O O . MET A 1 167 ? 4.684 -17.445 -14.163 1.00 68.12 167 MET A O 1
ATOM 1318 N N . LEU A 1 168 ? 2.829 -18.718 -14.181 1.00 70.81 168 LEU A N 1
ATOM 1319 C CA . LEU A 1 168 ? 3.256 -19.619 -13.102 1.00 70.81 168 LEU A CA 1
ATOM 1320 C C . LEU A 1 168 ? 4.544 -20.375 -13.461 1.00 70.81 168 LEU A C 1
ATOM 1322 O O . LEU A 1 168 ? 5.439 -20.540 -12.625 1.00 70.81 168 LEU A O 1
ATOM 1326 N N . ARG A 1 169 ? 4.683 -20.802 -14.722 1.00 67.19 169 ARG A N 1
ATOM 1327 C CA . ARG A 1 169 ? 5.899 -21.456 -15.228 1.00 67.19 169 ARG A CA 1
ATOM 1328 C C . ARG A 1 169 ? 7.102 -20.505 -15.217 1.00 67.19 169 ARG A C 1
ATOM 1330 O O . ARG A 1 169 ? 8.201 -20.905 -14.817 1.00 67.19 169 ARG A O 1
ATOM 1337 N N . GLY A 1 170 ? 6.892 -19.244 -15.595 1.00 63.41 170 GLY A N 1
ATOM 1338 C CA . GLY A 1 170 ? 7.905 -18.189 -15.547 1.00 63.41 170 GLY A CA 1
ATOM 1339 C C . GLY A 1 170 ? 8.369 -17.874 -14.122 1.00 63.41 170 GLY A C 1
ATOM 1340 O O . GLY A 1 170 ? 9.571 -17.891 -13.851 1.00 63.41 170 GLY A O 1
ATOM 1341 N N . GLN A 1 171 ? 7.434 -17.683 -13.187 1.00 57.59 171 GLN A N 1
ATOM 1342 C CA . GLN A 1 171 ? 7.742 -17.412 -11.775 1.00 57.59 171 GLN A CA 1
ATOM 1343 C C . GLN A 1 171 ? 8.532 -18.551 -11.126 1.00 57.59 171 GLN A C 1
ATOM 1345 O O . GLN A 1 171 ? 9.536 -18.307 -10.454 1.00 57.59 171 GLN A O 1
ATOM 1350 N N . ARG A 1 172 ? 8.144 -19.807 -11.384 1.00 52.50 172 ARG A N 1
ATOM 1351 C CA . ARG A 1 172 ? 8.867 -20.984 -10.882 1.00 52.50 172 ARG A CA 1
ATOM 1352 C C . ARG A 1 172 ? 10.313 -21.012 -11.379 1.00 52.50 172 ARG A C 1
ATOM 1354 O O . ARG A 1 172 ? 11.224 -21.316 -10.613 1.00 52.50 172 ARG A O 1
ATOM 1361 N N . THR A 1 173 ? 10.533 -20.642 -12.638 1.00 52.09 173 THR A N 1
ATOM 1362 C CA . THR A 1 173 ? 11.872 -20.571 -13.241 1.00 52.09 173 THR A CA 1
ATOM 1363 C C . THR A 1 173 ? 12.715 -19.451 -12.618 1.00 52.09 173 THR A C 1
ATOM 1365 O O . THR A 1 173 ? 13.881 -19.665 -12.278 1.00 52.09 173 THR A O 1
ATOM 1368 N N . ALA A 1 174 ? 12.122 -18.275 -12.394 1.00 47.53 174 ALA A N 1
ATOM 1369 C CA . ALA A 1 174 ? 12.792 -17.136 -11.769 1.00 47.53 174 ALA A CA 1
ATOM 1370 C C . ALA A 1 174 ? 13.180 -17.415 -10.304 1.00 47.53 174 ALA A C 1
ATOM 1372 O O . ALA A 1 174 ? 14.336 -17.197 -9.932 1.00 47.53 174 ALA A O 1
ATOM 1373 N N . LEU A 1 175 ? 12.270 -17.983 -9.504 1.00 44.38 175 LEU A N 1
ATOM 1374 C CA . LEU A 1 175 ? 12.512 -18.377 -8.109 1.00 44.38 175 LEU A CA 1
ATOM 1375 C C . LEU A 1 175 ? 13.653 -19.397 -7.987 1.00 44.38 175 LEU A C 1
ATOM 1377 O O . LEU A 1 175 ? 14.556 -19.216 -7.171 1.00 44.38 175 LEU A O 1
ATOM 1381 N N . ILE A 1 176 ? 13.681 -20.416 -8.853 1.00 50.19 176 ILE A N 1
ATOM 1382 C CA . ILE A 1 176 ? 14.768 -21.411 -8.888 1.00 50.19 176 ILE A CA 1
ATOM 1383 C C . ILE A 1 176 ? 16.109 -20.755 -9.251 1.00 50.19 176 ILE A C 1
ATOM 1385 O O . ILE A 1 176 ? 17.142 -21.084 -8.664 1.00 50.19 176 ILE A O 1
ATOM 1389 N N . SER A 1 177 ? 16.112 -19.805 -10.190 1.00 36.50 177 SER A N 1
ATOM 1390 C CA . SER A 1 177 ? 17.331 -19.085 -10.581 1.00 36.50 177 SER A CA 1
ATOM 1391 C C . SER A 1 177 ? 17.872 -18.173 -9.471 1.00 36.50 177 SER A C 1
ATOM 1393 O O . SER A 1 177 ? 19.084 -17.993 -9.352 1.00 36.50 177 SER A O 1
ATOM 1395 N N . SER A 1 178 ? 16.986 -17.602 -8.649 1.00 36.88 178 SER A N 1
ATOM 1396 C CA . SER A 1 178 ? 17.353 -16.752 -7.513 1.00 36.88 178 SER A CA 1
ATOM 1397 C C . SER A 1 178 ? 17.889 -17.594 -6.350 1.00 36.88 178 SER A C 1
ATOM 1399 O O . SER A 1 178 ? 18.973 -17.322 -5.837 1.00 36.88 178 SER A O 1
ATOM 1401 N N . ALA A 1 179 ? 17.222 -18.710 -6.032 1.00 39.59 179 ALA A N 1
ATOM 1402 C CA . ALA A 1 179 ? 17.671 -19.656 -5.009 1.00 39.59 179 ALA A CA 1
ATOM 1403 C C . ALA A 1 179 ? 19.042 -20.285 -5.334 1.00 39.59 179 ALA A C 1
ATOM 1405 O O . ALA A 1 179 ? 19.882 -20.439 -4.449 1.00 39.59 179 ALA A O 1
ATOM 1406 N N . ARG A 1 180 ? 19.318 -20.593 -6.613 1.00 38.34 180 ARG A N 1
ATOM 1407 C CA . ARG A 1 180 ? 20.641 -21.082 -7.050 1.00 38.34 180 ARG A CA 1
ATOM 1408 C C . ARG A 1 180 ? 21.759 -20.057 -6.853 1.00 38.34 180 ARG A C 1
ATOM 1410 O O . ARG A 1 180 ? 22.878 -20.457 -6.563 1.00 38.34 180 ARG A O 1
ATOM 1417 N N . ARG A 1 181 ? 21.476 -18.757 -6.979 1.00 35.62 181 ARG A N 1
ATOM 1418 C CA . ARG A 1 181 ? 22.475 -17.702 -6.736 1.00 35.62 181 ARG A CA 1
ATOM 1419 C C . ARG A 1 181 ? 22.849 -17.586 -5.258 1.00 35.62 181 ARG A C 1
ATOM 1421 O O . ARG A 1 181 ? 24.024 -17.397 -4.967 1.00 35.62 181 ARG A O 1
ATOM 1428 N N . CYS A 1 182 ? 21.901 -17.779 -4.339 1.00 34.78 182 CYS A N 1
ATOM 1429 C CA . CYS A 1 182 ? 22.188 -17.801 -2.899 1.00 34.78 182 CYS A CA 1
ATOM 1430 C C . CYS A 1 182 ? 23.010 -19.028 -2.462 1.00 34.78 182 CYS A C 1
ATOM 1432 O O . CYS A 1 182 ? 23.823 -18.919 -1.551 1.00 34.78 182 CYS A O 1
ATOM 1434 N N . LEU A 1 183 ? 22.848 -20.178 -3.125 1.00 36.41 183 LEU A N 1
ATOM 1435 C CA . LEU A 1 183 ? 23.571 -21.416 -2.794 1.00 36.41 183 LEU A CA 1
ATOM 1436 C C . LEU A 1 183 ? 25.023 -21.462 -3.309 1.00 36.41 183 LEU A C 1
ATOM 1438 O O . LEU A 1 183 ? 25.764 -22.369 -2.942 1.00 36.41 183 LEU A O 1
ATOM 1442 N N . CYS A 1 184 ? 25.439 -20.510 -4.149 1.00 34.06 184 CYS A N 1
ATOM 1443 C CA . CYS A 1 184 ? 26.776 -20.484 -4.754 1.00 34.06 184 CYS A CA 1
ATOM 1444 C C . CYS A 1 184 ? 27.728 -19.431 -4.153 1.00 34.06 184 CYS A C 1
ATOM 1446 O O . CYS A 1 184 ? 28.801 -19.212 -4.714 1.00 34.06 184 CYS A O 1
ATOM 1448 N N . ALA A 1 185 ? 27.388 -18.787 -3.030 1.00 30.78 185 ALA A N 1
ATOM 1449 C CA . ALA A 1 185 ? 28.353 -17.947 -2.316 1.00 30.78 185 ALA A CA 1
ATOM 1450 C C . ALA A 1 185 ? 29.433 -18.840 -1.658 1.00 30.78 185 ALA A C 1
ATOM 1452 O O . ALA A 1 185 ? 29.077 -19.755 -0.913 1.00 30.78 185 ALA A O 1
ATOM 1453 N N . PRO A 1 186 ? 30.740 -18.627 -1.918 1.00 37.09 186 PRO A N 1
ATOM 1454 C CA . PRO A 1 186 ? 31.782 -19.457 -1.333 1.00 37.09 186 PRO A CA 1
ATOM 1455 C C . PRO A 1 186 ? 31.847 -19.221 0.176 1.00 37.09 186 PRO A C 1
ATOM 1457 O O . PRO A 1 186 ? 31.941 -18.086 0.640 1.00 37.09 186 PRO A O 1
ATOM 1460 N N . SER A 1 187 ? 31.809 -20.313 0.937 1.00 41.97 187 SER A N 1
ATOM 1461 C CA . SER A 1 187 ? 32.001 -20.349 2.385 1.00 41.97 187 SER A CA 1
ATOM 1462 C C . SER A 1 187 ? 33.391 -19.814 2.754 1.00 41.97 187 SER A C 1
ATOM 1464 O O . SER A 1 187 ? 34.370 -20.560 2.786 1.00 41.97 187 SER A O 1
ATOM 1466 N N . GLY A 1 188 ? 33.483 -18.506 2.997 1.00 34.72 188 GLY A N 1
ATOM 1467 C CA . GLY A 1 188 ? 34.663 -17.850 3.547 1.00 34.72 188 GLY A CA 1
ATOM 1468 C C . GLY A 1 188 ? 34.803 -18.177 5.031 1.00 34.72 188 GLY A C 1
ATOM 1469 O O . GLY A 1 188 ? 33.921 -17.885 5.832 1.00 34.72 188 GLY A O 1
ATOM 1470 N N . SER A 1 189 ? 35.913 -18.813 5.389 1.00 33.66 189 SER A N 1
ATOM 1471 C CA . SER A 1 189 ? 36.288 -19.191 6.750 1.00 33.66 189 SER A CA 1
ATOM 1472 C C . SER A 1 189 ? 36.379 -17.984 7.696 1.00 33.66 189 SER A C 1
ATOM 1474 O O . SER A 1 189 ? 37.251 -17.131 7.519 1.00 33.66 189 SER A O 1
ATOM 1476 N N . CYS A 1 190 ? 35.572 -17.950 8.757 1.00 28.08 190 CYS A N 1
ATOM 1477 C CA . CYS A 1 190 ? 35.836 -17.103 9.921 1.00 28.08 190 CYS A CA 1
ATOM 1478 C C . CYS A 1 190 ? 36.853 -17.807 10.836 1.00 28.08 190 CYS A C 1
ATOM 1480 O O . CYS A 1 190 ? 36.563 -18.867 11.388 1.00 28.08 190 CYS A O 1
ATOM 1482 N N . ARG A 1 191 ? 38.047 -17.226 11.009 1.00 30.03 191 ARG A N 1
ATOM 1483 C CA . ARG A 1 191 ? 38.938 -17.559 12.135 1.00 30.03 191 ARG A CA 1
ATOM 1484 C C . ARG A 1 191 ? 38.559 -16.696 13.346 1.00 30.03 191 ARG A C 1
ATOM 1486 O O . ARG A 1 191 ? 38.287 -15.513 13.151 1.00 30.03 191 ARG A O 1
ATOM 1493 N N . PRO A 1 192 ? 38.576 -17.236 14.576 1.00 33.59 192 PRO A N 1
ATOM 1494 C CA . PRO A 1 192 ? 38.321 -16.451 15.775 1.00 33.59 192 PRO A CA 1
ATOM 1495 C C . PRO A 1 192 ? 39.566 -15.629 16.137 1.00 33.59 192 PRO A C 1
ATOM 1497 O O . PRO A 1 192 ? 40.653 -16.180 16.315 1.00 33.59 192 PRO A O 1
ATOM 1500 N N . THR A 1 193 ? 39.422 -14.310 16.242 1.00 34.91 193 THR A N 1
ATOM 1501 C CA . THR A 1 193 ? 40.427 -13.446 16.870 1.00 34.91 193 THR A CA 1
ATOM 1502 C C . THR A 1 193 ? 40.310 -13.556 18.387 1.00 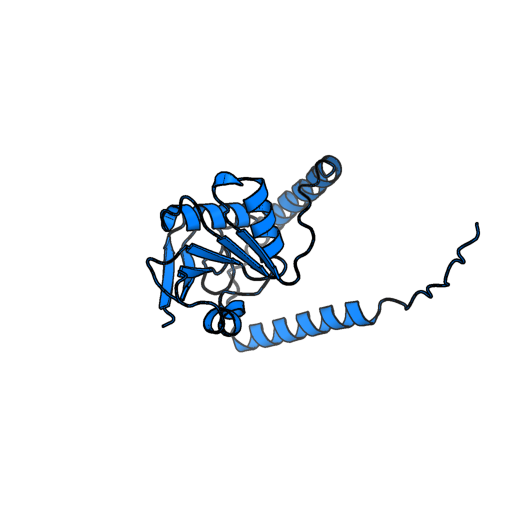34.91 193 THR A C 1
ATOM 1504 O O . THR A 1 193 ? 39.246 -13.330 18.960 1.00 34.91 193 THR A O 1
ATOM 1507 N N . SER A 1 194 ? 41.417 -13.930 19.020 1.00 33.31 194 SER A N 1
ATOM 1508 C CA . SER A 1 194 ? 41.633 -13.979 20.463 1.00 33.31 194 SER A CA 1
ATOM 1509 C C . SER A 1 194 ? 41.495 -12.599 21.114 1.00 33.31 194 SER A C 1
ATOM 1511 O O . SER A 1 194 ? 42.136 -11.648 20.669 1.00 33.31 194 SER A O 1
ATOM 1513 N N . CYS A 1 195 ? 40.731 -12.515 22.206 1.00 32.75 195 CYS A N 1
ATOM 1514 C CA . CYS A 1 195 ? 40.869 -11.442 23.191 1.00 32.75 195 CYS A CA 1
ATOM 1515 C C . CYS A 1 195 ? 42.218 -11.576 23.902 1.00 32.75 195 CYS A C 1
ATOM 1517 O O . CYS A 1 195 ? 42.528 -12.638 24.444 1.00 32.75 195 CYS A O 1
ATOM 1519 N N . SER A 1 196 ? 42.973 -10.486 23.963 1.00 33.88 196 SER A N 1
ATOM 1520 C CA . SER A 1 196 ? 44.059 -10.314 24.920 1.00 33.88 196 SER A CA 1
ATOM 1521 C C . SER A 1 196 ? 44.082 -8.870 25.411 1.00 33.88 196 SER A C 1
ATOM 1523 O O . SER A 1 196 ? 44.276 -7.967 24.596 1.00 33.88 196 SER A O 1
ATOM 1525 N N . SER A 1 197 ? 43.950 -8.767 26.739 1.00 39.09 197 SER A N 1
ATOM 1526 C CA . SER A 1 197 ? 44.340 -7.679 27.650 1.00 39.09 197 SER A CA 1
ATOM 1527 C C . SER A 1 197 ? 43.464 -6.432 27.698 1.00 39.09 197 SER A C 1
ATOM 1529 O O . SER A 1 197 ? 43.538 -5.606 26.766 1.00 39.09 197 SER A O 1
#

Mean predicted aligned error: 12.61 Å

InterPro domains:
  IPR000073 Alpha/beta hydrolase fold-1 [PF00561] (25-127)
  IPR000073 Alpha/beta hydrolase fold-1 [PR00111] (50-65)
  IPR000073 Alpha/beta hydrolase fold-1 [PR00111] (96-109)
  IPR000073 Alpha/beta hydrolase fold-1 [PR00111] (110-123)
  IPR029058 Alpha/Beta hydrolase fold [G3DSA:3.40.50.1820] (12-174)
  IPR029058 Alpha/Beta hydrolase fold [SSF53474] (8-177)
  IPR050266 AB hydrolase superfamily [PTHR43798] (4-169)

Secondary structure (DSSP, 8-state):
--EEEEEEETTEEEEEEEEE-TTSPEEEEEPPTT--GGGGTTTGGGS-TTSEEEEEPPTTSTTSPPPPTT----HHHHHHHHHHHHHHTT-SSEEEEEETHHHHHHHHHHHH-GGGEEEEEEESPPP----TTTHHHHHHHHHHHHHHHHHHHHT-PPP----HHHHHHHHHHHHHHHHHHHTTS-----PPPPP--

Foldseek 3Di:
DKDKDWQQDPQGTKIKIKAADLPAAEEEEAEAVQAAQCVCVVPVVVDDRRHIYIYIGFAPHDPHDHGDQLDDDDLVVSLVVVVSVCVSSVQQAHEYEYEASRLLSQVVNCVVCVSRYPYYHYHPYDDNPPPPPCPVVVVVVVVVSVVVSVVSVVVPDDPDDDDPVVVVVVVVVVVVVVVVVVVPDDPDDDDDDDDDD

pLDDT: mean 80.22, std 21.93, range [28.08, 98.81]